Protein AF-A0A814L8K3-F1 (afdb_monomer_lite)

Sequence (231 aa):
MSIIDRFIDADKEPTRPRMPIEGYEKKPLVSLEEAVQKVKDLVHDFDRILWLTKRDLTTPVDGLNIDESAAIRLYTLQWSQPYESLYAQLNRTLRAELPKHIPKIAAFSWGFVFIIYYGVLLCSAGLFNFASTISMLLLVKNVPPIITYIMYGLFGLQMLTFLVAFIIDAIIVRLINVHEFIFILRNIFHFISTPFVLVAYSLVELYALHEVVIFGKKVCKHGASAKNVLN

Secondary structure (DSSP, 8-state):
--HHHHHSGGGGS-SSPPPP-TTSTTSPP--HHHHHTTTGGGSTTHHHHHHHHHHT-SS-STT--HHHHHHHHHHHPPPPTTSPPHHHHHHHHHHHTS-----HHHHHHHHHHHIIIIIIIIHHHHHHHHHHHHHHHHH--S--HHHHHHHHHHHHHHHHHHHHHHHHHHHHHHHTT------HHHHHHHHHHHHHHHHHHHHHHHHHHHHHHHHGGGT-----TTGGG--

pLDDT: mean 79.69, std 12.87, range [36.59, 93.81]

Foldseek 3Di:
DDPVVVVVCPVLDDPDDDDPPPPVVPDDDDALCVVCVVVCVVFPPVVVLLCVLQVPQPDDPPPDDSRRSSVVCQLVDDDDPPGGGPVVVVVVVVSVPDPPDDDPVNVVVVVVCCCCVVLPVLLVVLVVVVVVVVCCVPPDDPDDVVVVVVVVVVVVVVLVVLVVVVVVVVVVCVVVVPDDDDDPVVVVVCSVCVSVVSNVVSVVSVVVVVCCVVVNCVPVPPPDPPPVVVD

Radius of gyration: 27.46 Å; chains: 1; bounding box: 61×46×75 Å

Structure (mmCIF, N/CA/C/O backbone):
data_AF-A0A814L8K3-F1
#
_entry.id   AF-A0A814L8K3-F1
#
loop_
_atom_site.group_PDB
_atom_site.id
_atom_site.type_symbol
_atom_site.label_atom_id
_atom_site.label_alt_id
_atom_site.label_comp_id
_atom_site.label_asym_id
_atom_site.label_entity_id
_atom_site.label_seq_id
_atom_site.pdbx_PDB_ins_code
_atom_site.Cartn_x
_atom_site.Cartn_y
_atom_site.Cartn_z
_atom_site.occupancy
_atom_site.B_iso_or_equiv
_atom_site.auth_seq_id
_atom_site.auth_comp_id
_atom_site.auth_asym_id
_atom_site.auth_atom_id
_atom_site.pdbx_PDB_model_num
ATOM 1 N N . MET A 1 1 ? -26.301 4.874 16.120 1.00 48.69 1 MET A N 1
ATOM 2 C CA . MET A 1 1 ? -25.002 4.554 15.486 1.00 48.69 1 MET A CA 1
ATOM 3 C C . MET A 1 1 ? -25.050 3.099 15.054 1.00 48.69 1 MET A C 1
ATOM 5 O O . MET A 1 1 ? -25.401 2.272 15.889 1.00 48.69 1 MET A O 1
ATOM 9 N N . SER A 1 2 ? -24.841 2.794 13.770 1.00 50.03 2 SER A N 1
ATOM 10 C CA . SER A 1 2 ? -24.915 1.410 13.273 1.00 50.03 2 SER A CA 1
ATOM 11 C C . SER A 1 2 ? -23.653 0.621 13.655 1.00 50.03 2 SER A C 1
ATOM 13 O O . SER A 1 2 ? -22.621 1.218 13.958 1.00 50.03 2 SER A O 1
ATOM 15 N N . ILE A 1 3 ? -23.706 -0.720 13.632 1.00 50.56 3 ILE A N 1
ATOM 16 C CA . ILE A 1 3 ? -22.519 -1.584 13.835 1.00 50.56 3 ILE A CA 1
ATOM 17 C C . ILE A 1 3 ? -21.398 -1.206 12.852 1.00 50.56 3 ILE A C 1
ATOM 19 O O . ILE A 1 3 ? -20.225 -1.215 13.211 1.00 50.56 3 ILE A O 1
ATOM 23 N N . ILE A 1 4 ? -21.773 -0.817 11.634 1.00 47.69 4 ILE A N 1
ATOM 24 C CA . ILE A 1 4 ? -20.860 -0.475 10.543 1.00 47.69 4 ILE A CA 1
ATOM 25 C C . ILE A 1 4 ? -20.092 0.823 10.846 1.00 47.69 4 ILE A C 1
ATOM 27 O O . ILE A 1 4 ? -18.888 0.890 10.607 1.00 47.69 4 ILE A O 1
ATOM 31 N N . ASP A 1 5 ? -20.735 1.816 11.466 1.00 52.84 5 ASP A N 1
ATOM 32 C CA . ASP A 1 5 ? -20.084 3.090 11.818 1.00 52.84 5 ASP A CA 1
ATOM 33 C C . ASP A 1 5 ? -19.007 2.929 12.906 1.00 52.84 5 ASP A C 1
ATOM 35 O O . ASP A 1 5 ? -18.133 3.780 13.043 1.00 52.84 5 ASP A O 1
ATOM 39 N N . ARG A 1 6 ? -19.049 1.838 13.687 1.00 54.25 6 ARG A N 1
ATOM 40 C CA . ARG A 1 6 ? -18.087 1.556 14.767 1.00 54.25 6 ARG A CA 1
ATOM 41 C C . ARG A 1 6 ? -16.722 1.105 14.245 1.00 54.25 6 ARG A C 1
ATOM 43 O O . ARG A 1 6 ? -15.713 1.437 14.855 1.00 54.25 6 ARG A O 1
ATOM 50 N N . PHE A 1 7 ? -16.695 0.343 13.151 1.00 50.25 7 PHE A N 1
ATOM 51 C CA . PHE A 1 7 ? -15.465 -0.253 12.611 1.00 50.25 7 PHE A CA 1
ATOM 52 C C . PHE A 1 7 ? -14.803 0.594 11.516 1.00 50.25 7 PHE A C 1
ATOM 54 O O . PHE A 1 7 ? -13.629 0.398 11.226 1.00 50.25 7 PHE A O 1
ATOM 61 N N . ILE A 1 8 ? -15.532 1.541 10.917 1.00 48.97 8 ILE A N 1
ATOM 62 C CA . ILE A 1 8 ? -15.032 2.384 9.814 1.00 48.97 8 ILE A CA 1
ATOM 63 C C . ILE A 1 8 ? -14.318 3.655 10.317 1.00 48.97 8 ILE A C 1
ATOM 65 O O . ILE A 1 8 ? -13.602 4.293 9.556 1.00 48.97 8 ILE A O 1
ATOM 69 N N . ASP A 1 9 ? -14.430 3.983 11.606 1.00 52.44 9 ASP A N 1
ATOM 70 C CA . ASP A 1 9 ? -13.931 5.226 12.227 1.00 52.44 9 ASP A CA 1
ATOM 71 C C . ASP A 1 9 ? -12.389 5.276 12.424 1.00 52.44 9 ASP A C 1
ATOM 73 O O . ASP A 1 9 ? -11.884 6.073 13.222 1.00 52.44 9 ASP A O 1
ATOM 77 N N . ALA A 1 10 ? -11.642 4.409 11.725 1.00 52.00 10 ALA A N 1
ATOM 78 C CA . ALA A 1 10 ? -10.177 4.317 11.757 1.00 52.00 10 ALA A CA 1
ATOM 79 C C . ALA A 1 10 ? -9.497 5.583 11.199 1.00 52.00 10 ALA A C 1
ATOM 81 O O . ALA A 1 10 ? -8.413 5.971 11.626 1.00 52.00 10 ALA A O 1
ATOM 82 N N . ASP A 1 11 ? -10.173 6.287 10.292 1.00 51.84 11 ASP A N 1
ATOM 83 C CA . ASP A 1 11 ? -9.767 7.583 9.740 1.00 51.84 11 ASP A CA 1
ATOM 84 C C . ASP A 1 11 ? -9.726 8.713 10.789 1.00 51.84 11 ASP A C 1
ATOM 86 O O . ASP A 1 11 ? -9.120 9.762 10.557 1.00 51.84 11 ASP A O 1
ATOM 90 N N . LYS A 1 12 ? -10.346 8.504 11.959 1.00 55.84 12 LYS A N 1
ATOM 91 C CA . LYS A 1 12 ? -10.379 9.452 13.086 1.00 55.84 12 LYS A CA 1
ATOM 92 C C . LYS A 1 12 ? -9.493 9.034 14.256 1.00 55.84 12 LYS A C 1
ATOM 94 O O . LYS A 1 12 ? -9.591 9.638 15.333 1.00 55.84 12 LYS A O 1
ATOM 99 N N . GLU A 1 13 ? -8.665 8.007 14.093 1.00 55.91 13 GLU A N 1
ATOM 100 C CA . GLU A 1 13 ? -7.731 7.607 15.138 1.00 55.91 13 GLU A CA 1
ATOM 101 C C . GLU A 1 13 ? -6.633 8.664 15.360 1.00 55.91 13 GLU A C 1
ATOM 103 O O . GLU A 1 13 ? -6.200 9.340 14.421 1.00 55.91 13 GLU A O 1
ATOM 108 N N . PRO A 1 14 ? -6.191 8.865 16.617 1.00 54.94 14 PRO A N 1
ATOM 109 C CA . PRO A 1 14 ? -5.059 9.730 16.916 1.00 54.94 14 PRO A CA 1
ATOM 110 C C . PRO A 1 14 ? -3.836 9.343 16.081 1.00 54.94 14 PRO A C 1
ATOM 112 O O . PRO A 1 14 ? -3.313 8.243 16.203 1.00 54.94 14 PRO A O 1
ATOM 115 N N . THR A 1 15 ? -3.289 10.295 15.328 1.00 53.81 15 THR A N 1
ATOM 116 C CA . THR A 1 15 ? -2.030 10.129 14.579 1.00 53.81 15 THR A CA 1
ATOM 117 C C . THR A 1 15 ? -0.788 10.038 15.468 1.00 53.81 15 THR A C 1
ATOM 119 O O . THR A 1 15 ? 0.309 9.804 14.967 1.00 53.81 15 THR A O 1
ATOM 122 N N . ARG A 1 16 ? -0.927 10.235 16.785 1.00 56.00 16 ARG A N 1
ATOM 123 C CA . ARG A 1 16 ? 0.159 10.056 17.753 1.00 56.00 16 ARG A CA 1
ATOM 124 C C . ARG A 1 16 ? -0.093 8.794 18.577 1.00 56.00 16 ARG A C 1
ATOM 126 O O . ARG A 1 16 ? -1.103 8.767 19.286 1.00 56.00 16 ARG A O 1
ATOM 133 N N . PRO A 1 17 ? 0.814 7.798 18.548 1.00 56.56 17 PRO A N 1
ATOM 134 C CA . PRO A 1 17 ? 0.730 6.671 19.462 1.00 56.56 17 PRO A CA 1
ATOM 135 C C . PRO A 1 17 ? 0.853 7.208 20.890 1.00 56.56 17 PRO A C 1
ATOM 137 O O . PRO A 1 17 ? 1.806 7.921 21.217 1.00 56.56 17 PRO A O 1
ATOM 140 N N . ARG A 1 18 ? -0.143 6.929 21.735 1.00 58.78 18 ARG A N 1
ATOM 141 C CA . ARG A 1 18 ? 0.002 7.179 23.170 1.00 58.78 18 ARG A CA 1
ATOM 142 C C . ARG A 1 18 ? 0.893 6.087 23.741 1.00 58.78 18 ARG A C 1
ATOM 144 O O . ARG A 1 18 ? 0.798 4.933 23.325 1.00 58.78 18 ARG A O 1
ATOM 151 N N . MET A 1 19 ? 1.755 6.464 24.681 1.00 64.19 19 MET A N 1
ATOM 152 C CA . MET A 1 19 ? 2.483 5.466 25.455 1.00 64.19 19 MET A CA 1
ATOM 153 C C . MET A 1 19 ? 1.462 4.578 26.180 1.00 64.19 19 MET A C 1
ATOM 155 O O . MET A 1 19 ? 0.379 5.076 26.525 1.00 64.19 19 MET A O 1
ATOM 159 N N . PRO A 1 20 ? 1.767 3.285 26.378 1.00 65.81 20 PRO A N 1
ATOM 160 C CA . PRO A 1 20 ? 0.955 2.411 27.212 1.00 65.81 20 PRO A CA 1
ATOM 161 C C . PRO A 1 20 ? 0.602 3.099 28.534 1.00 65.81 20 PRO A C 1
ATOM 163 O O . PRO A 1 20 ? 1.369 3.920 29.039 1.00 65.81 20 PRO A O 1
ATOM 166 N N . ILE A 1 21 ? -0.574 2.804 29.087 1.00 70.94 21 ILE A N 1
ATOM 167 C CA . ILE A 1 21 ? -0.960 3.373 30.380 1.00 70.94 21 ILE A CA 1
ATOM 168 C C . ILE A 1 21 ? -0.085 2.720 31.459 1.00 70.94 21 ILE A C 1
ATOM 170 O O . ILE A 1 21 ? -0.396 1.646 31.972 1.00 70.94 21 ILE A O 1
ATOM 174 N N . GLU A 1 22 ? 1.026 3.374 31.786 1.00 77.00 22 GLU A N 1
ATOM 175 C CA . GLU A 1 22 ? 2.010 2.859 32.731 1.00 77.00 22 GLU A CA 1
ATOM 176 C C . GLU A 1 22 ? 1.448 2.779 34.158 1.00 77.00 22 GLU A C 1
ATOM 178 O O . GLU A 1 22 ? 0.607 3.573 34.591 1.00 77.00 22 GLU A O 1
ATOM 183 N N . GLY A 1 23 ? 1.922 1.787 34.914 1.00 79.50 23 GLY A N 1
ATOM 184 C CA . GLY A 1 23 ? 1.591 1.617 36.330 1.00 79.50 23 GLY A CA 1
ATOM 185 C C . GLY A 1 23 ? 0.282 0.876 36.620 1.00 79.50 23 GLY A C 1
ATOM 186 O O . GLY A 1 23 ? 0.082 0.477 37.766 1.00 79.50 23 GLY A O 1
ATOM 187 N N . TYR A 1 24 ? -0.577 0.626 35.624 1.00 77.12 24 TYR A N 1
ATOM 188 C CA . TYR A 1 24 ? -1.750 -0.248 35.792 1.00 77.12 24 TYR A CA 1
ATOM 189 C C . TYR A 1 24 ? -1.411 -1.736 35.662 1.00 77.12 24 TYR A C 1
ATOM 191 O O . TYR A 1 24 ? -2.086 -2.554 36.271 1.00 77.12 24 TYR A O 1
ATOM 199 N N . GLU A 1 25 ? -0.316 -2.079 34.980 1.00 80.81 25 GLU A N 1
ATOM 200 C CA . GLU A 1 25 ? 0.185 -3.457 34.826 1.00 80.81 25 GLU A CA 1
ATOM 201 C C . GLU A 1 25 ? 0.489 -4.150 36.162 1.00 80.81 25 GLU A C 1
ATOM 203 O O . GLU A 1 25 ? 0.407 -5.367 36.278 1.00 80.81 25 GLU A O 1
ATOM 208 N N . LYS A 1 26 ? 0.869 -3.364 37.177 1.00 86.19 26 LYS A N 1
ATOM 209 C CA . LYS A 1 26 ? 1.254 -3.857 38.509 1.00 86.19 26 LYS A CA 1
ATOM 210 C C . LYS A 1 26 ? 0.125 -3.751 39.531 1.00 86.19 26 LYS A C 1
ATOM 212 O O . LYS A 1 26 ? 0.330 -4.102 40.692 1.00 86.19 26 LYS A O 1
ATOM 217 N N . LYS A 1 27 ? -1.033 -3.206 39.146 1.00 85.50 27 LYS A N 1
ATOM 218 C CA . LYS A 1 27 ? -2.169 -3.076 40.058 1.00 85.50 27 LYS A CA 1
ATOM 219 C C . LYS A 1 27 ? -2.944 -4.390 40.106 1.00 85.50 27 LYS A C 1
ATOM 221 O O . LYS A 1 27 ? -3.100 -5.031 39.069 1.00 85.50 27 LYS A O 1
ATOM 226 N N . PRO A 1 28 ? -3.440 -4.789 41.288 1.00 85.94 28 PRO A N 1
ATOM 227 C CA . PRO A 1 28 ? -4.326 -5.935 41.376 1.00 85.94 28 PRO A CA 1
ATOM 228 C C . PRO A 1 28 ? -5.595 -5.665 40.564 1.00 85.94 28 PRO A C 1
ATOM 230 O O . PRO A 1 28 ? -6.088 -4.533 40.522 1.00 85.94 28 PRO A O 1
ATOM 233 N N . LEU A 1 29 ? -6.113 -6.712 39.926 1.00 84.50 29 LEU A N 1
ATOM 234 C CA . LEU A 1 29 ? -7.419 -6.660 39.285 1.00 84.50 29 LEU A CA 1
ATOM 235 C C . LEU A 1 29 ? -8.482 -6.428 40.360 1.00 84.50 29 LEU A C 1
ATOM 237 O O . LEU A 1 29 ? -8.458 -7.055 41.420 1.00 84.50 29 LEU A O 1
ATOM 241 N N . VAL A 1 30 ? -9.393 -5.508 40.074 1.00 88.38 30 VAL A N 1
ATOM 242 C CA . VAL A 1 30 ? -10.518 -5.160 40.943 1.00 88.38 30 VAL A CA 1
ATOM 243 C C . VAL A 1 30 ? -11.822 -5.631 40.311 1.00 88.38 30 VAL A C 1
ATOM 245 O O . VAL A 1 30 ? -11.869 -5.940 39.119 1.00 88.38 30 VAL A O 1
ATOM 248 N N . SER A 1 31 ? -12.888 -5.660 41.109 1.00 89.38 31 SER A N 1
ATOM 249 C CA . SER A 1 31 ? -14.233 -5.928 40.593 1.00 89.38 31 SER A CA 1
ATOM 250 C C . SER A 1 31 ? -14.647 -4.887 39.550 1.00 89.38 31 SER A C 1
ATOM 252 O O . SER A 1 31 ? -14.193 -3.736 39.573 1.00 89.38 31 SER A O 1
ATOM 254 N N . LEU A 1 32 ? -15.546 -5.273 38.641 1.00 88.00 32 LEU A N 1
ATOM 255 C CA . LEU A 1 32 ? -16.054 -4.347 37.629 1.00 88.00 32 LEU A CA 1
ATOM 256 C C . LEU A 1 32 ? -16.729 -3.122 38.271 1.00 88.00 32 LEU A C 1
ATOM 258 O O . LEU A 1 32 ? -16.536 -2.010 37.794 1.00 88.00 32 LEU A O 1
ATOM 262 N N . GLU A 1 33 ? -17.469 -3.316 39.363 1.00 89.25 33 GLU A N 1
ATOM 263 C CA . GLU A 1 33 ? -18.137 -2.280 40.158 1.00 89.25 33 GLU A CA 1
ATOM 264 C C . GLU A 1 33 ? -17.143 -1.235 40.675 1.00 89.25 33 GLU A C 1
ATOM 266 O O . GLU A 1 33 ? -17.380 -0.031 40.578 1.00 89.25 33 GLU A O 1
ATOM 271 N N . GLU A 1 34 ? -16.004 -1.690 41.194 1.00 89.75 34 GLU A N 1
ATOM 272 C CA . GLU A 1 34 ? -14.956 -0.805 41.695 1.00 89.75 34 GLU A CA 1
ATOM 273 C C . GLU A 1 34 ? -14.265 -0.054 40.548 1.00 89.75 34 GLU A C 1
ATOM 275 O O . GLU A 1 34 ? -14.034 1.155 40.641 1.00 89.75 34 GLU A O 1
ATOM 280 N N . ALA A 1 35 ? -13.993 -0.741 39.432 1.00 87.06 35 ALA A N 1
ATOM 281 C CA . ALA A 1 35 ? -13.339 -0.152 38.265 1.00 87.06 35 ALA A CA 1
ATOM 282 C C . ALA A 1 35 ? -14.153 1.001 37.654 1.00 87.06 35 ALA A C 1
ATOM 284 O O . ALA A 1 35 ? -13.597 2.014 37.219 1.00 87.06 35 ALA A O 1
ATOM 285 N N . VAL A 1 36 ? -15.478 0.859 37.627 1.00 87.62 36 VAL A N 1
ATOM 286 C CA . VAL A 1 36 ? -16.391 1.799 36.962 1.00 87.62 36 VAL A CA 1
ATOM 287 C C . VAL A 1 36 ? -16.888 2.913 37.877 1.00 87.62 36 VAL A C 1
ATOM 289 O O . VAL A 1 36 ? -17.526 3.845 37.393 1.00 87.62 36 VAL A O 1
ATOM 292 N N . GLN A 1 37 ? -16.544 2.885 39.167 1.00 88.69 37 GLN A N 1
ATOM 293 C CA . GLN A 1 37 ? -17.022 3.851 40.158 1.00 88.69 37 GLN A CA 1
ATOM 294 C C . GLN A 1 37 ? -16.762 5.308 39.748 1.00 88.69 37 GLN A C 1
ATOM 296 O O . GLN A 1 37 ? -17.603 6.174 39.957 1.00 88.69 37 GLN A O 1
ATOM 301 N N . LYS A 1 38 ? -15.618 5.582 39.108 1.00 85.12 38 LYS A N 1
ATOM 302 C CA . LYS A 1 38 ? -15.257 6.931 38.630 1.00 85.12 38 LYS A CA 1
ATOM 303 C C . LYS A 1 38 ? -16.009 7.373 37.373 1.00 85.12 38 LYS A C 1
ATOM 305 O O . LYS A 1 38 ? -16.013 8.556 37.056 1.00 85.12 38 LYS A O 1
ATOM 310 N N . VAL A 1 39 ? -16.577 6.426 36.630 1.00 83.75 39 VAL A N 1
ATOM 311 C CA . VAL A 1 39 ? -17.269 6.664 35.352 1.00 83.75 39 VAL A CA 1
ATOM 312 C C . VAL A 1 39 ? -18.788 6.574 35.517 1.00 83.75 39 VAL A C 1
ATOM 314 O O . VAL A 1 39 ? -19.523 7.063 34.665 1.00 83.75 39 VAL A O 1
ATOM 317 N N . LYS A 1 40 ? -19.260 6.007 36.633 1.00 85.62 40 LYS A N 1
ATOM 318 C CA . LYS A 1 40 ? -20.674 5.794 36.952 1.00 85.62 40 LYS A CA 1
ATOM 319 C C . LYS A 1 40 ? -21.525 7.055 36.773 1.00 85.62 40 LYS A C 1
ATOM 321 O O . LYS A 1 40 ? -22.581 6.978 36.158 1.00 85.62 40 LYS A O 1
ATOM 326 N N . ASP A 1 41 ? -21.031 8.207 37.220 1.00 84.19 41 ASP A N 1
ATOM 327 C CA . ASP A 1 41 ? -21.773 9.475 37.156 1.00 84.19 41 ASP A CA 1
ATOM 328 C C . ASP A 1 41 ? -21.758 10.133 35.765 1.00 84.19 41 ASP A C 1
ATOM 330 O O . ASP A 1 41 ? -22.549 11.033 35.487 1.00 84.19 41 ASP A O 1
ATOM 334 N N . LEU A 1 42 ? -20.865 9.696 34.872 1.00 78.88 42 LEU A N 1
ATOM 335 C CA . LEU A 1 42 ? -20.762 10.221 33.506 1.00 78.88 42 LEU A CA 1
ATOM 336 C C . LEU A 1 42 ? -21.775 9.568 32.561 1.00 78.88 42 LEU A C 1
ATOM 338 O O . LEU A 1 42 ? -22.035 10.088 31.476 1.00 78.88 42 LEU A O 1
ATOM 342 N N . VAL A 1 43 ? -22.343 8.430 32.961 1.00 79.94 43 VAL A N 1
ATOM 343 C CA . VAL A 1 43 ? -23.169 7.582 32.112 1.00 79.94 43 VAL A CA 1
ATOM 344 C C . VAL A 1 43 ? -24.594 7.481 32.645 1.00 79.94 43 VAL A C 1
ATOM 346 O O . VAL A 1 43 ? -24.833 7.167 33.807 1.00 79.94 43 VAL A O 1
ATOM 349 N N . HIS A 1 44 ? -25.564 7.659 31.750 1.00 81.94 44 HIS A N 1
ATOM 350 C CA . HIS A 1 44 ? -26.972 7.468 32.071 1.00 81.94 44 HIS A CA 1
ATOM 351 C C . HIS A 1 44 ? -27.315 5.998 32.373 1.00 81.94 44 HIS A C 1
ATOM 353 O O . HIS A 1 44 ? -26.945 5.108 31.610 1.00 81.94 44 HIS A O 1
ATOM 359 N N . ASP A 1 45 ? -28.077 5.772 33.449 1.00 82.81 45 ASP A N 1
ATOM 360 C CA . ASP A 1 45 ? -28.621 4.462 33.853 1.00 82.81 45 ASP A CA 1
ATOM 361 C C . ASP A 1 45 ? -27.544 3.361 33.977 1.00 82.81 45 ASP A C 1
ATOM 363 O O . ASP A 1 45 ? -27.749 2.192 33.635 1.00 82.81 45 ASP A O 1
ATOM 367 N N . PHE A 1 46 ? -26.355 3.750 34.458 1.00 86.19 46 PHE A N 1
ATOM 368 C CA . PHE A 1 46 ? -25.184 2.877 34.503 1.00 86.19 46 PHE A CA 1
ATOM 369 C C . PHE A 1 46 ? -25.418 1.607 35.336 1.00 86.19 46 PHE A C 1
ATOM 371 O O . PHE A 1 46 ? -25.008 0.526 34.923 1.00 86.19 46 PHE A O 1
ATOM 378 N N . ASP A 1 47 ? -26.119 1.707 36.469 1.00 87.88 47 ASP A N 1
ATOM 379 C CA . ASP A 1 47 ? -26.377 0.565 37.359 1.00 87.88 47 ASP A CA 1
ATOM 380 C C . ASP A 1 47 ? -27.212 -0.529 36.684 1.00 87.88 47 ASP A C 1
ATOM 382 O O . ASP A 1 47 ? -26.905 -1.720 36.786 1.00 87.88 47 ASP A O 1
ATOM 386 N N . ARG A 1 48 ? -28.243 -0.138 35.928 1.00 87.06 48 ARG A N 1
ATOM 387 C CA . ARG A 1 48 ? -29.053 -1.083 35.158 1.00 87.06 48 ARG A CA 1
ATOM 388 C C . ARG A 1 48 ? -28.231 -1.742 34.060 1.00 87.06 48 ARG A C 1
ATOM 390 O O . ARG A 1 48 ? -28.369 -2.941 33.822 1.00 87.06 48 ARG A O 1
ATOM 397 N N . ILE A 1 49 ? -27.388 -0.971 33.380 1.00 86.19 49 ILE A N 1
ATOM 398 C CA . ILE A 1 49 ? -26.521 -1.483 32.316 1.00 86.19 49 ILE A CA 1
ATOM 399 C C . ILE A 1 49 ? -25.506 -2.469 32.896 1.00 86.19 49 ILE A C 1
ATOM 401 O O . ILE A 1 49 ? -25.336 -3.557 32.350 1.00 86.19 49 ILE A O 1
ATOM 405 N N . LEU A 1 50 ? -24.897 -2.140 34.034 1.00 88.69 50 LEU A N 1
ATOM 406 C CA . LEU A 1 50 ? -23.972 -3.014 34.744 1.00 88.69 50 LEU A CA 1
ATOM 407 C C . LEU A 1 50 ? -24.649 -4.338 35.121 1.00 88.69 50 LEU A C 1
ATOM 409 O O . LEU A 1 50 ? -24.131 -5.416 34.820 1.00 88.69 50 LEU A O 1
ATOM 413 N N . TRP A 1 51 ? -25.863 -4.272 35.667 1.00 87.31 51 TRP A N 1
ATOM 414 C CA . TRP A 1 51 ? -26.661 -5.462 35.949 1.00 87.31 51 TRP A CA 1
ATOM 415 C C . TRP A 1 51 ? -26.939 -6.294 34.686 1.00 87.31 51 TRP A C 1
ATOM 417 O O . TRP A 1 51 ? -26.707 -7.503 34.680 1.00 87.31 51 TRP A O 1
ATOM 427 N N . LEU A 1 52 ? -27.356 -5.657 33.583 1.00 86.69 52 LEU A N 1
ATOM 428 C CA . LEU A 1 52 ? -27.598 -6.332 32.299 1.00 86.69 52 LEU A CA 1
ATOM 429 C C . LEU A 1 52 ? -26.341 -7.016 31.751 1.00 86.69 52 LEU A C 1
ATOM 431 O O . LEU A 1 52 ? -26.438 -8.089 31.156 1.00 86.69 52 LEU A O 1
ATOM 435 N N . THR A 1 53 ? -25.164 -6.418 31.949 1.00 87.06 53 THR A N 1
ATOM 436 C CA . THR A 1 53 ? -23.905 -7.005 31.475 1.00 87.06 53 THR A CA 1
ATOM 437 C C . THR A 1 53 ? -23.551 -8.285 32.224 1.00 87.06 53 THR A C 1
ATOM 439 O O . THR A 1 53 ? -23.103 -9.238 31.587 1.00 87.06 53 THR A O 1
ATOM 442 N N . LYS A 1 54 ? -23.830 -8.357 33.531 1.00 86.44 54 LYS A N 1
ATOM 443 C CA . LYS A 1 54 ? -23.528 -9.533 34.362 1.00 86.44 54 LYS A CA 1
ATOM 444 C C . LYS A 1 54 ? -24.595 -10.625 34.319 1.00 86.44 54 LYS A C 1
ATOM 446 O O . LYS A 1 54 ? -24.256 -11.793 34.465 1.00 86.44 54 LYS A O 1
ATOM 451 N N . ARG A 1 55 ? -25.862 -10.272 34.079 1.00 83.62 55 ARG A N 1
ATOM 452 C CA . ARG A 1 55 ? -27.017 -11.179 34.221 1.00 83.62 55 ARG A CA 1
ATOM 453 C C . ARG A 1 55 ? -26.868 -12.523 33.500 1.00 83.62 55 ARG A C 1
ATOM 455 O O . ARG A 1 55 ? -27.224 -13.550 34.064 1.00 83.62 55 ARG A O 1
ATOM 462 N N . ASP A 1 56 ? -26.365 -12.508 32.266 1.00 75.62 56 ASP A N 1
ATOM 463 C CA . ASP A 1 56 ? -26.307 -13.712 31.418 1.00 75.62 56 ASP A CA 1
ATOM 464 C C . ASP A 1 56 ? -24.909 -14.367 31.392 1.00 75.62 56 ASP A C 1
ATOM 466 O O . ASP A 1 56 ? -24.658 -15.244 30.570 1.00 75.62 56 ASP A O 1
ATOM 470 N N . LEU A 1 57 ? -23.975 -13.928 32.248 1.00 79.19 57 LEU A N 1
ATOM 471 C CA . LEU A 1 57 ? -22.606 -14.452 32.291 1.00 79.19 57 LEU A CA 1
ATOM 472 C C . LEU A 1 57 ? -22.495 -15.566 33.337 1.00 79.19 57 LEU A C 1
ATOM 474 O O . LEU A 1 57 ? -22.234 -15.311 34.508 1.00 79.19 57 LEU A O 1
ATOM 478 N N . THR A 1 58 ? -22.694 -16.811 32.909 1.00 68.19 58 THR A N 1
ATOM 479 C CA . THR A 1 58 ? -22.601 -18.000 33.778 1.00 68.19 58 THR A CA 1
ATOM 480 C C . THR A 1 58 ? -21.336 -18.823 33.545 1.00 68.19 58 THR A C 1
ATOM 482 O O . THR A 1 58 ? -20.904 -19.543 34.442 1.00 68.19 58 THR A O 1
ATOM 485 N N . THR A 1 59 ? -20.719 -18.739 32.361 1.00 70.31 59 THR A N 1
ATOM 486 C CA . THR A 1 59 ? -19.458 -19.434 32.062 1.00 70.31 59 THR A CA 1
ATOM 487 C C . THR A 1 59 ? -18.659 -18.647 31.018 1.00 70.31 59 THR A C 1
ATOM 489 O O . THR A 1 59 ? -19.012 -18.669 29.838 1.00 70.31 59 THR A O 1
ATOM 492 N N . PRO A 1 60 ? -17.631 -17.890 31.429 1.00 68.56 60 PRO A N 1
ATOM 493 C CA . PRO A 1 60 ? -16.776 -17.163 30.497 1.00 68.56 60 PRO A CA 1
ATOM 494 C C . PRO A 1 60 ? -15.959 -18.133 29.629 1.00 68.56 60 PRO A C 1
ATOM 496 O O . PRO A 1 60 ? -15.458 -19.153 30.104 1.00 68.56 60 PRO A O 1
ATOM 499 N N . VAL A 1 61 ? -15.857 -17.823 28.338 1.00 68.19 61 VAL A N 1
ATOM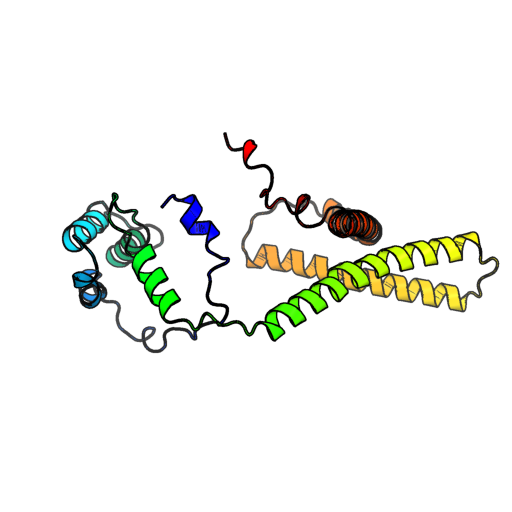 500 C CA . VAL A 1 61 ? -15.013 -18.549 27.376 1.00 68.19 61 VAL A CA 1
ATOM 501 C C . VAL A 1 61 ? -13.571 -18.025 27.517 1.00 68.19 61 VAL A C 1
ATOM 503 O O . VAL A 1 61 ? -13.358 -16.937 28.050 1.00 68.19 61 VAL A O 1
ATOM 506 N N . ASP A 1 62 ? -12.574 -18.800 27.088 1.00 71.75 62 ASP A N 1
ATOM 507 C CA . ASP A 1 62 ? -11.168 -18.362 26.983 1.00 71.75 62 ASP A CA 1
ATOM 508 C C . ASP A 1 62 ? -10.413 -18.116 28.308 1.00 71.75 62 ASP A C 1
ATOM 510 O O . ASP A 1 62 ? -9.381 -17.450 28.327 1.00 71.75 62 ASP A O 1
ATOM 514 N N . GLY A 1 63 ? -10.882 -18.687 29.425 1.00 77.44 63 GLY A N 1
ATOM 515 C CA . GLY A 1 63 ? -10.184 -18.607 30.719 1.00 77.44 63 GLY A CA 1
ATOM 516 C C . GLY A 1 63 ? -10.305 -17.256 31.434 1.00 77.44 63 GLY A C 1
ATOM 517 O O . GLY A 1 63 ? -9.597 -17.024 32.411 1.00 77.44 63 GLY A O 1
ATOM 518 N N . LEU A 1 64 ? -11.203 -16.385 30.967 1.00 82.69 64 LEU A N 1
ATOM 519 C CA . LEU A 1 64 ? -11.515 -15.099 31.590 1.00 82.69 64 LEU A CA 1
ATOM 520 C C . LEU A 1 64 ? -12.341 -15.279 32.868 1.00 82.69 64 LEU A C 1
ATOM 522 O O . LEU A 1 64 ? -13.123 -16.218 32.993 1.00 82.69 64 LEU A O 1
ATOM 526 N N . ASN A 1 65 ? -12.241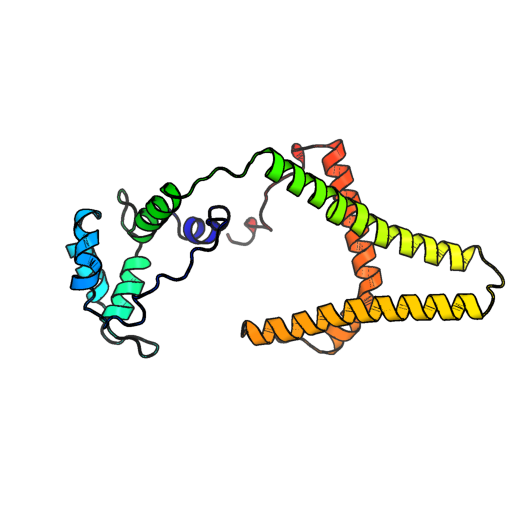 -14.334 33.798 1.00 86.25 65 ASN A N 1
ATOM 527 C CA . ASN A 1 65 ? -13.177 -14.218 34.913 1.00 86.25 65 ASN A CA 1
ATOM 528 C C . ASN A 1 65 ? -14.500 -13.558 34.455 1.00 86.25 65 ASN A C 1
ATOM 530 O O . ASN A 1 65 ? -14.570 -12.866 33.434 1.00 86.25 65 ASN A O 1
ATOM 534 N N . ILE A 1 66 ? -15.566 -13.740 35.239 1.00 86.50 66 ILE A N 1
ATOM 535 C CA . ILE A 1 66 ? -16.888 -13.134 35.031 1.00 86.50 66 ILE A CA 1
ATOM 536 C C . ILE A 1 66 ? -16.773 -11.612 34.916 1.00 86.50 66 ILE A C 1
ATOM 538 O O . ILE A 1 66 ? -17.366 -11.028 34.012 1.00 86.50 66 ILE A O 1
ATOM 542 N N . ASP A 1 67 ? -15.985 -10.974 35.784 1.00 87.38 67 ASP A N 1
ATOM 543 C CA . ASP A 1 67 ? -15.809 -9.518 35.770 1.00 87.38 67 ASP A CA 1
ATOM 544 C C . ASP A 1 67 ? -15.077 -9.021 34.518 1.00 87.38 67 ASP A C 1
ATOM 546 O O . ASP A 1 67 ? -15.445 -7.987 33.962 1.00 87.38 67 ASP A O 1
ATOM 550 N N . GLU A 1 68 ? -14.099 -9.776 34.015 1.00 85.88 68 GLU A N 1
ATOM 551 C CA . GLU A 1 68 ? -13.371 -9.439 32.785 1.00 85.88 68 GLU A CA 1
ATOM 552 C C . GLU A 1 68 ? -14.285 -9.562 31.560 1.00 85.88 68 GLU A C 1
ATOM 554 O O . GLU A 1 68 ? -14.356 -8.662 30.720 1.00 85.88 68 GLU A O 1
ATOM 559 N N . SER A 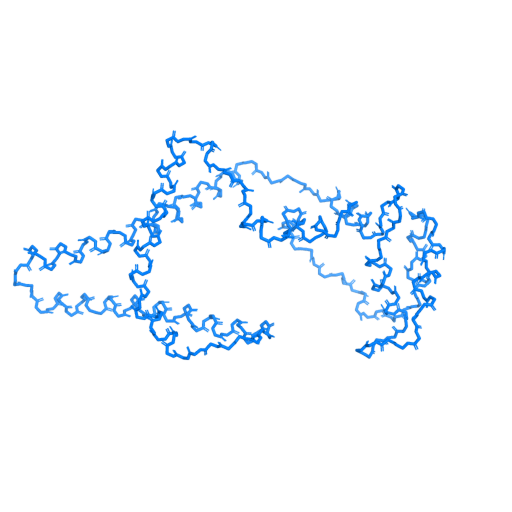1 69 ? -15.071 -10.639 31.504 1.00 87.81 69 SER A N 1
ATOM 560 C CA . SER A 1 69 ? -16.080 -10.835 30.458 1.00 87.81 69 SER A CA 1
ATOM 561 C C . SER A 1 69 ? -17.176 -9.768 30.518 1.00 87.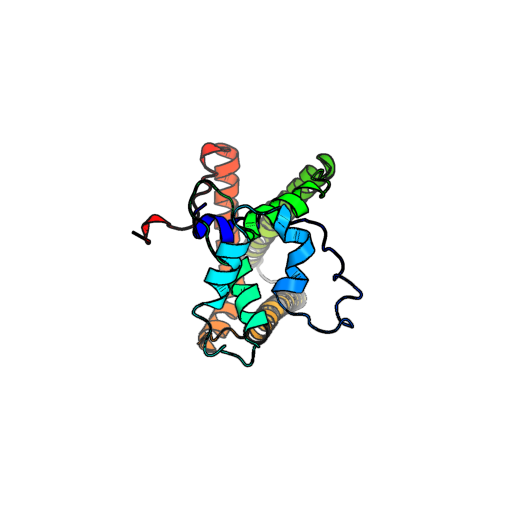81 69 SER A C 1
ATOM 563 O O . SER A 1 69 ? -17.604 -9.243 29.487 1.00 87.81 69 SER A O 1
ATOM 565 N N . ALA A 1 70 ? -17.603 -9.391 31.725 1.00 89.06 70 ALA A N 1
ATOM 566 C CA . ALA A 1 70 ? -18.565 -8.319 31.942 1.00 89.06 70 ALA A CA 1
ATOM 567 C C . ALA A 1 70 ? -18.007 -6.958 31.509 1.00 89.06 70 ALA A C 1
ATOM 569 O O . ALA A 1 70 ? -18.741 -6.181 30.902 1.00 89.06 70 ALA A O 1
ATOM 570 N N . ALA A 1 71 ? -16.718 -6.687 31.734 1.00 88.69 71 ALA A N 1
ATOM 571 C CA . ALA A 1 71 ? -16.059 -5.462 31.286 1.00 88.69 71 ALA A CA 1
ATOM 572 C C . ALA A 1 71 ? -16.047 -5.350 29.752 1.00 88.69 71 ALA A C 1
ATOM 574 O O . ALA A 1 71 ? -16.419 -4.311 29.197 1.00 88.69 71 ALA A O 1
ATOM 575 N N . ILE A 1 72 ? -15.695 -6.437 29.053 1.00 86.38 72 ILE A N 1
ATOM 576 C CA . ILE A 1 72 ? -15.734 -6.498 27.583 1.00 86.38 72 ILE A CA 1
ATOM 577 C C . ILE A 1 72 ? -17.167 -6.293 27.088 1.00 86.38 72 ILE A C 1
ATOM 579 O O . ILE A 1 72 ? -17.406 -5.490 26.180 1.00 86.38 72 ILE A O 1
ATOM 583 N N . ARG A 1 73 ? -18.145 -6.973 27.701 1.00 87.62 73 ARG A N 1
ATOM 584 C CA . ARG A 1 73 ? -19.559 -6.818 27.346 1.00 87.62 73 ARG A CA 1
ATOM 585 C C . ARG A 1 73 ? -20.033 -5.386 27.569 1.00 87.62 73 ARG A C 1
ATOM 587 O O . ARG A 1 73 ? -20.663 -4.831 26.681 1.00 87.62 73 ARG A O 1
ATOM 594 N N . LEU A 1 74 ? -19.690 -4.755 28.688 1.00 88.12 74 LEU A N 1
ATOM 595 C CA . LEU A 1 74 ? -20.026 -3.361 28.983 1.00 88.12 74 LEU A CA 1
ATOM 596 C C . LEU A 1 74 ? -19.460 -2.396 27.932 1.00 88.12 74 LEU A C 1
ATOM 598 O O . LEU A 1 74 ? -20.173 -1.512 27.457 1.00 88.12 74 LEU A O 1
ATOM 602 N N . TYR A 1 75 ? -18.201 -2.586 27.530 1.00 85.38 75 TYR A N 1
ATOM 603 C CA . TYR A 1 75 ? -17.559 -1.775 26.492 1.00 85.38 75 TYR A CA 1
ATOM 604 C C . TYR A 1 75 ? -18.128 -2.042 25.089 1.00 85.38 75 TYR A C 1
ATOM 606 O O . TYR A 1 75 ? -18.077 -1.190 24.200 1.00 85.38 75 TYR A O 1
ATOM 614 N N . THR A 1 76 ? -18.678 -3.229 24.842 1.00 83.06 76 THR A N 1
ATOM 615 C CA . THR A 1 76 ? -19.205 -3.606 23.523 1.00 83.06 76 THR A CA 1
ATOM 616 C C . THR A 1 76 ? -20.707 -3.406 23.368 1.00 83.06 76 THR A C 1
ATOM 618 O O . THR A 1 76 ? -21.157 -3.264 22.229 1.00 83.06 76 THR A O 1
ATOM 621 N N . LEU A 1 77 ? -21.452 -3.319 24.471 1.00 84.62 77 LEU A N 1
ATOM 622 C CA . LEU A 1 77 ? -22.906 -3.218 24.494 1.00 84.62 77 LEU A CA 1
ATOM 623 C C . LEU A 1 77 ? -23.402 -1.971 23.756 1.00 84.62 77 LEU A C 1
ATOM 625 O O . LEU A 1 77 ? -22.985 -0.844 24.029 1.00 84.62 77 LEU A O 1
ATOM 629 N N . GLN A 1 78 ? -24.356 -2.177 22.850 1.00 80.19 78 GLN A N 1
ATOM 630 C CA . GLN A 1 78 ? -25.109 -1.086 22.245 1.00 80.19 78 GLN A CA 1
ATOM 631 C C . GLN A 1 78 ? -26.238 -0.657 23.169 1.00 80.19 78 GLN A C 1
ATOM 633 O O . GLN A 1 78 ? -26.949 -1.494 23.724 1.00 80.19 78 GLN A O 1
ATOM 638 N N . TRP A 1 79 ? -26.408 0.650 23.329 1.00 82.38 79 TRP A N 1
ATOM 639 C CA . TRP A 1 79 ? -27.481 1.200 24.149 1.00 82.38 79 TRP A CA 1
ATOM 640 C C . TRP A 1 79 ? -28.638 1.653 23.269 1.00 82.38 79 TRP A C 1
ATOM 642 O O . TRP A 1 79 ? -28.450 2.060 22.118 1.00 82.38 79 TRP A O 1
ATOM 652 N N . SER A 1 80 ? -29.848 1.564 23.813 1.00 74.19 80 SER A N 1
ATOM 653 C CA . SER A 1 80 ? -31.042 2.071 23.150 1.00 74.19 80 SER A CA 1
ATOM 654 C C . SER A 1 80 ? -30.949 3.589 22.991 1.00 74.19 80 SER A C 1
ATOM 656 O O . SER A 1 80 ? -30.602 4.300 23.936 1.00 74.19 80 SER A O 1
ATOM 658 N N . GLN A 1 81 ? -31.297 4.085 21.801 1.00 73.31 81 GLN A N 1
ATOM 659 C CA . GLN A 1 81 ? -31.444 5.521 21.550 1.00 73.31 81 GLN A CA 1
ATOM 660 C C . GLN A 1 81 ? -32.404 6.132 22.593 1.00 73.31 81 GLN A C 1
ATOM 662 O O . GLN A 1 81 ? -33.386 5.473 22.944 1.00 73.31 81 GLN A O 1
ATOM 667 N N . PRO A 1 82 ? -32.144 7.349 23.108 1.00 74.31 82 PRO A N 1
ATOM 668 C CA . PRO A 1 82 ? -31.252 8.384 22.564 1.00 74.31 82 PRO A CA 1
ATOM 669 C C . PRO A 1 82 ? -29.816 8.407 23.128 1.00 74.31 82 PRO A C 1
ATOM 671 O O . PRO A 1 82 ? -29.044 9.288 22.759 1.00 74.31 82 PRO A O 1
ATOM 674 N N . TYR A 1 83 ? -29.444 7.493 24.028 1.00 76.62 83 TYR A N 1
ATOM 675 C CA . TYR A 1 83 ? -28.172 7.586 24.757 1.00 76.62 83 TYR A CA 1
ATOM 676 C C . TYR A 1 83 ? -26.996 6.949 23.994 1.00 76.62 83 TYR A C 1
ATOM 678 O O . TYR A 1 83 ? -27.119 5.875 23.403 1.00 76.62 83 TYR A O 1
ATOM 686 N N . GLU A 1 84 ? -25.833 7.608 24.012 1.00 78.38 84 GLU A N 1
ATOM 687 C CA . GLU A 1 84 ? -24.585 7.081 23.439 1.00 78.38 84 GLU A CA 1
ATOM 688 C C . GLU A 1 84 ? -24.005 5.972 24.329 1.00 78.38 84 GLU A C 1
ATOM 690 O O . GLU A 1 84 ? -23.919 6.160 25.535 1.00 78.38 84 GLU A O 1
ATOM 695 N N . SER A 1 85 ? -23.542 4.857 23.749 1.00 83.62 85 SER A N 1
ATOM 696 C CA . SER A 1 85 ? -22.853 3.781 24.491 1.00 83.62 85 SER A CA 1
ATOM 697 C C . SER A 1 85 ? -21.579 4.260 25.200 1.00 83.62 85 SER A C 1
ATOM 699 O O . SER A 1 85 ? -20.919 5.171 24.697 1.00 83.62 85 SER A O 1
ATOM 701 N N . LEU A 1 86 ? -21.156 3.574 26.271 1.00 84.12 86 LEU A N 1
ATOM 702 C CA . LEU A 1 86 ? -19.914 3.865 27.009 1.00 84.12 86 LEU A CA 1
ATOM 703 C C . LEU A 1 86 ? -18.695 3.986 26.082 1.00 84.12 86 LEU A C 1
ATOM 705 O O . LEU A 1 86 ? -17.923 4.934 26.197 1.00 84.12 86 LEU A O 1
ATOM 709 N N . TYR A 1 87 ? -18.562 3.065 25.124 1.00 82.25 87 TYR A N 1
ATOM 710 C CA . TYR A 1 87 ? -17.536 3.108 24.077 1.00 82.25 87 TYR A CA 1
ATOM 711 C C . TYR A 1 87 ? -17.502 4.449 23.338 1.00 82.25 87 TYR A C 1
ATOM 713 O O . TYR A 1 87 ? -16.447 5.065 23.190 1.00 82.25 87 TYR A O 1
ATOM 721 N N . ALA A 1 88 ? -18.667 4.895 22.868 1.00 80.06 88 ALA A N 1
ATOM 722 C CA . ALA A 1 88 ? -18.793 6.102 22.062 1.00 80.06 88 ALA A CA 1
ATOM 723 C C . ALA A 1 88 ? -18.439 7.345 22.883 1.00 80.06 88 ALA A C 1
ATOM 725 O O . ALA A 1 88 ? -17.655 8.175 22.423 1.00 80.06 88 ALA A O 1
ATOM 726 N N . GLN A 1 89 ? -18.939 7.423 24.118 1.00 82.88 89 GLN A N 1
ATOM 727 C CA . GLN A 1 89 ? -18.653 8.537 25.018 1.00 82.88 89 GLN A CA 1
ATOM 728 C C . GLN A 1 89 ? -17.163 8.610 25.372 1.00 82.88 89 GLN A C 1
ATOM 730 O O . GLN A 1 89 ? -16.550 9.669 25.237 1.00 82.88 89 GLN A O 1
ATOM 735 N N . LEU A 1 90 ? -16.551 7.484 25.756 1.00 80.75 90 LEU A N 1
ATOM 736 C CA . LEU A 1 90 ? -15.139 7.444 26.137 1.00 80.75 90 LEU A CA 1
ATOM 737 C C . LEU A 1 90 ? -14.233 7.823 24.959 1.00 80.75 90 LEU A C 1
ATOM 739 O O . LEU A 1 90 ? -13.368 8.689 25.093 1.00 80.75 90 LEU A O 1
ATOM 743 N N . ASN A 1 91 ? -14.465 7.236 23.782 1.00 77.81 91 ASN A N 1
ATOM 744 C CA . ASN A 1 91 ? -13.658 7.525 22.599 1.00 77.81 91 ASN A CA 1
ATOM 745 C C . ASN A 1 91 ? -13.839 8.962 22.114 1.00 77.81 91 ASN A C 1
ATOM 747 O O . ASN A 1 91 ? -12.872 9.588 21.684 1.00 77.81 91 ASN A O 1
ATOM 751 N N . ARG A 1 92 ? -15.049 9.521 22.203 1.00 78.12 92 ARG A N 1
ATOM 752 C CA . ARG A 1 92 ? -15.296 10.931 21.889 1.00 78.12 92 ARG A CA 1
ATOM 753 C C . ARG A 1 92 ? -14.510 11.853 22.819 1.00 78.12 92 ARG A C 1
ATOM 755 O O . ARG A 1 92 ? -13.865 12.776 22.324 1.00 78.12 92 ARG A O 1
ATOM 762 N N . THR A 1 93 ? -14.525 11.595 24.124 1.00 78.94 93 THR A N 1
ATOM 763 C CA . THR A 1 93 ? -13.791 12.396 25.117 1.00 78.94 93 THR A CA 1
ATOM 764 C C . THR A 1 93 ? -12.282 12.305 24.901 1.00 78.94 93 THR A C 1
ATOM 766 O O . THR A 1 93 ? -11.617 13.330 24.773 1.00 78.94 93 THR A O 1
ATOM 769 N N . LEU A 1 94 ? -11.746 11.092 24.730 1.00 73.19 94 LEU A N 1
ATOM 770 C CA . LEU A 1 94 ? -10.324 10.879 24.439 1.00 73.19 94 LEU A CA 1
ATOM 771 C C . LEU A 1 94 ? -9.882 11.562 23.139 1.00 73.19 94 LEU A C 1
ATOM 773 O O . LEU A 1 94 ? -8.755 12.051 23.047 1.00 73.19 94 LEU A O 1
ATOM 777 N N . ARG A 1 95 ? -10.767 11.616 22.135 1.00 69.75 95 ARG A N 1
ATOM 778 C CA . ARG A 1 95 ? -10.513 12.311 20.867 1.00 69.75 95 ARG A CA 1
ATOM 779 C C . ARG A 1 95 ? -10.605 13.832 20.983 1.00 69.75 95 ARG A C 1
ATOM 781 O O . ARG A 1 95 ? -9.938 14.522 20.217 1.00 69.75 95 ARG A O 1
ATOM 788 N N . ALA A 1 96 ? -11.424 14.356 21.893 1.00 69.75 96 ALA A N 1
ATOM 789 C CA . ALA A 1 96 ? -11.578 15.793 22.109 1.00 69.75 96 ALA A CA 1
ATOM 790 C C . ALA A 1 96 ? -10.338 16.421 22.765 1.00 69.75 96 ALA A C 1
ATOM 792 O O . ALA A 1 96 ? -9.984 17.548 22.434 1.00 69.75 96 ALA A O 1
ATOM 793 N N . GLU A 1 97 ? -9.642 15.679 23.630 1.00 66.88 97 GLU A N 1
ATOM 794 C CA . GLU A 1 97 ? -8.374 16.124 24.226 1.00 66.88 97 GLU A CA 1
ATOM 795 C C . GLU A 1 97 ? -7.188 16.120 23.247 1.00 66.88 97 GLU A C 1
ATOM 797 O O . GLU A 1 97 ? -6.112 16.628 23.567 1.00 66.88 97 GLU A O 1
ATOM 802 N N . LEU A 1 98 ? -7.336 15.544 22.051 1.00 59.78 98 LEU A N 1
ATOM 803 C CA . LEU A 1 98 ? -6.252 15.521 21.076 1.00 59.78 98 LEU A CA 1
ATOM 804 C C . LEU A 1 98 ? -6.160 16.861 20.337 1.00 59.78 98 LEU A C 1
ATOM 806 O O . LEU A 1 98 ? -7.153 17.315 19.757 1.00 59.78 98 LEU A O 1
ATOM 810 N N . PRO A 1 99 ? -4.962 17.462 20.227 1.00 55.62 99 PRO A N 1
ATOM 811 C CA . PRO A 1 99 ? -4.749 18.558 19.298 1.00 55.62 99 PRO A CA 1
ATOM 812 C C . PRO A 1 99 ? -4.943 18.040 17.865 1.00 55.62 99 PRO A C 1
ATOM 814 O O . PRO A 1 99 ? -4.064 17.420 17.274 1.00 55.62 99 PRO A O 1
ATOM 817 N N . LYS A 1 100 ? -6.115 18.326 17.290 1.00 58.38 100 LYS A N 1
ATOM 818 C CA . LYS A 1 100 ? -6.528 17.972 15.919 1.00 58.38 100 LYS A CA 1
ATOM 819 C C . LYS A 1 100 ? -5.781 18.730 14.812 1.00 58.38 100 LYS A C 1
ATOM 821 O O . LYS A 1 100 ? -6.201 18.706 13.656 1.00 58.38 100 LYS A O 1
ATOM 826 N N . HIS A 1 101 ? -4.711 19.452 15.139 1.00 62.31 101 HIS A N 1
ATOM 827 C CA . HIS A 1 101 ? -4.060 20.348 14.194 1.00 62.31 101 HIS A CA 1
ATOM 828 C C . HIS A 1 101 ? -2.864 19.674 13.528 1.00 62.31 101 HIS A C 1
ATOM 830 O O . HIS A 1 101 ? -1.727 19.787 13.981 1.00 62.31 101 HIS A O 1
ATOM 836 N N . ILE A 1 102 ? -3.127 18.977 12.423 1.00 64.62 102 ILE A N 1
ATOM 837 C CA . ILE A 1 102 ? -2.069 18.665 11.463 1.00 64.62 102 ILE A CA 1
ATOM 838 C C . ILE A 1 102 ? -1.725 19.988 10.762 1.00 64.62 102 ILE A C 1
ATOM 840 O O . ILE A 1 102 ? -2.622 20.613 10.185 1.00 64.62 102 ILE A O 1
ATOM 844 N N . PRO A 1 103 ? -0.467 20.461 10.819 1.00 80.56 103 PRO A N 1
ATOM 845 C CA . PRO A 1 103 ? -0.094 21.702 10.159 1.00 80.56 103 PRO A CA 1
ATOM 846 C C . PRO A 1 103 ? -0.382 21.588 8.660 1.00 80.56 103 PRO A C 1
ATOM 848 O O . PRO A 1 103 ? 0.093 20.667 7.997 1.00 80.56 103 PRO A O 1
ATOM 851 N N . LYS A 1 104 ? -1.165 22.532 8.118 1.00 83.06 104 LYS A N 1
ATOM 852 C CA . LYS A 1 104 ? -1.653 22.495 6.724 1.00 83.06 104 LYS A CA 1
ATOM 853 C C . LYS A 1 104 ? -0.519 22.334 5.705 1.00 83.06 104 LYS A C 1
ATOM 855 O O . LYS A 1 104 ? -0.674 21.618 4.723 1.00 83.06 104 LYS A O 1
ATOM 860 N N . ILE A 1 105 ? 0.627 22.960 5.975 1.00 86.81 105 ILE A N 1
ATOM 861 C CA . ILE A 1 105 ? 1.832 22.879 5.139 1.00 86.81 105 ILE A CA 1
ATOM 862 C C . ILE A 1 105 ? 2.403 21.459 5.135 1.00 86.81 105 ILE A C 1
ATOM 864 O O . ILE A 1 105 ? 2.761 20.955 4.076 1.00 86.81 105 ILE A O 1
ATOM 868 N N . ALA A 1 106 ? 2.453 20.794 6.292 1.00 80.44 106 ALA A N 1
ATOM 869 C CA . ALA A 1 106 ? 2.929 19.419 6.372 1.00 80.44 106 ALA A CA 1
ATOM 870 C C . ALA A 1 106 ? 1.978 18.466 5.642 1.00 80.44 106 ALA A C 1
ATOM 872 O O . ALA A 1 106 ? 2.442 17.640 4.869 1.00 80.44 106 ALA A O 1
ATOM 873 N N . ALA A 1 107 ? 0.662 18.626 5.819 1.00 78.44 107 ALA A N 1
ATOM 874 C CA . ALA A 1 107 ? -0.331 17.816 5.112 1.00 78.44 107 ALA A CA 1
ATOM 875 C C . ALA A 1 107 ? -0.226 17.978 3.586 1.00 78.44 107 ALA A C 1
ATOM 877 O O . ALA A 1 107 ? -0.218 16.990 2.856 1.00 78.44 107 ALA A O 1
ATOM 878 N N . PHE A 1 108 ? -0.093 19.219 3.106 1.00 88.44 108 PHE A N 1
ATOM 879 C CA . PHE A 1 108 ? 0.088 19.498 1.684 1.00 88.44 108 PHE A CA 1
ATOM 880 C C . PHE A 1 108 ? 1.411 18.936 1.151 1.00 88.44 108 PHE A C 1
ATOM 882 O O . PHE A 1 108 ? 1.409 18.257 0.131 1.00 88.44 108 PHE A O 1
ATOM 889 N N . SER A 1 109 ? 2.524 19.173 1.854 1.00 87.38 109 SER A N 1
ATOM 890 C CA . SER A 1 109 ? 3.849 18.664 1.478 1.00 87.38 109 SER A CA 1
ATOM 891 C C . SER A 1 109 ? 3.855 17.140 1.385 1.00 87.38 109 SER A C 1
ATOM 893 O O . SER A 1 109 ? 4.308 16.580 0.391 1.00 87.38 109 SER A O 1
ATOM 895 N N . TRP A 1 110 ? 3.266 16.464 2.373 1.00 86.25 110 TRP A N 1
ATOM 896 C CA . TRP A 1 110 ? 3.183 15.009 2.390 1.00 86.25 110 TRP A CA 1
ATOM 897 C C . TRP A 1 110 ? 2.328 14.480 1.238 1.00 86.25 110 TRP A C 1
ATOM 899 O O . TRP A 1 110 ? 2.761 13.584 0.522 1.00 86.25 110 TRP A O 1
ATOM 909 N N . GLY A 1 111 ? 1.156 15.079 0.996 1.00 84.69 111 GLY A N 1
ATOM 910 C CA . GLY A 1 111 ? 0.309 14.723 -0.144 1.00 84.69 111 GLY A CA 1
ATOM 911 C C . GLY A 1 111 ? 1.001 14.952 -1.491 1.00 84.69 111 GLY A C 1
ATOM 912 O O . GLY A 1 111 ? 0.912 14.115 -2.383 1.00 84.69 111 GLY A O 1
ATOM 913 N N . PHE A 1 112 ? 1.746 16.047 -1.629 1.00 87.44 112 PHE A N 1
ATOM 914 C CA . PHE A 1 112 ? 2.486 16.367 -2.846 1.00 87.44 112 PHE A CA 1
ATOM 915 C C . PHE A 1 112 ? 3.642 15.392 -3.101 1.00 87.44 112 PHE A C 1
ATOM 917 O O . PHE A 1 112 ? 3.750 14.843 -4.196 1.00 87.44 112 PHE A O 1
ATOM 924 N N . VAL A 1 113 ? 4.471 15.122 -2.087 1.00 86.25 113 VAL A N 1
ATOM 925 C CA . VAL A 1 113 ? 5.561 14.136 -2.173 1.00 86.25 113 VAL A CA 1
ATOM 926 C C . VAL A 1 113 ? 5.007 12.745 -2.463 1.00 86.25 113 VAL A C 1
ATOM 928 O O . VAL A 1 113 ? 5.564 12.035 -3.295 1.00 86.25 113 VAL A O 1
ATOM 931 N N . PHE A 1 114 ? 3.891 12.374 -1.833 1.00 84.69 114 PHE A N 1
ATOM 932 C CA . PHE A 1 114 ? 3.213 11.108 -2.085 1.00 84.69 114 PHE A CA 1
ATOM 933 C C . PHE A 1 114 ? 2.782 10.976 -3.552 1.00 84.69 114 PHE A C 1
ATOM 935 O O . PHE A 1 114 ? 3.112 9.978 -4.189 1.00 84.69 114 PHE A O 1
ATOM 942 N N . ILE A 1 115 ? 2.110 11.992 -4.110 1.00 84.25 115 ILE A N 1
ATOM 943 C CA . ILE A 1 115 ? 1.674 11.993 -5.517 1.00 84.25 115 ILE A CA 1
ATOM 944 C C . ILE A 1 115 ? 2.874 11.920 -6.466 1.00 84.25 115 ILE A C 1
ATOM 946 O O . ILE A 1 115 ? 2.844 11.158 -7.428 1.00 84.25 115 ILE A O 1
ATOM 950 N N . ILE A 1 116 ? 3.941 12.677 -6.205 1.00 86.94 116 ILE A N 1
ATOM 951 C CA . ILE A 1 116 ? 5.140 12.638 -7.051 1.00 86.94 116 ILE A CA 1
ATOM 952 C C . ILE A 1 116 ? 5.804 11.267 -6.992 1.00 86.94 116 ILE A C 1
ATOM 954 O O . ILE A 1 116 ? 6.137 10.703 -8.031 1.00 86.94 116 ILE A O 1
ATOM 958 N N . TYR A 1 117 ? 6.025 10.735 -5.794 1.00 84.19 117 TYR A N 1
ATOM 959 C CA . TYR A 1 117 ? 6.798 9.515 -5.635 1.00 84.19 117 TYR A CA 1
ATOM 960 C C . TYR A 1 117 ? 6.017 8.284 -6.097 1.00 84.19 117 TYR A C 1
ATOM 962 O O . TYR A 1 117 ? 6.475 7.572 -6.988 1.00 84.19 117 TYR A O 1
ATOM 970 N N . TYR A 1 118 ? 4.833 8.061 -5.526 1.00 78.56 118 TYR A N 1
ATOM 971 C CA . TYR A 1 118 ? 4.031 6.879 -5.830 1.00 78.56 118 TYR A CA 1
ATOM 972 C C . TYR A 1 118 ? 3.282 7.037 -7.153 1.00 78.56 118 TYR A C 1
ATOM 974 O O . TYR A 1 118 ? 3.365 6.148 -7.990 1.00 78.56 118 TYR A O 1
ATOM 982 N N . GLY A 1 119 ? 2.658 8.196 -7.385 1.00 75.50 119 GLY A N 1
ATOM 983 C CA . GLY A 1 119 ? 1.853 8.431 -8.586 1.00 75.50 119 GLY A CA 1
ATOM 984 C C . GLY A 1 119 ? 2.671 8.614 -9.865 1.00 75.50 119 GLY A C 1
ATOM 985 O O . GLY A 1 119 ? 2.305 8.100 -10.917 1.00 75.50 119 GLY A O 1
ATOM 986 N N . VAL A 1 120 ? 3.784 9.353 -9.810 1.00 81.44 120 VAL A N 1
ATOM 987 C CA . VAL A 1 120 ? 4.534 9.718 -11.026 1.00 81.44 120 VAL A CA 1
ATOM 988 C C . VAL A 1 120 ? 5.806 8.897 -11.183 1.00 81.44 120 VAL A C 1
ATOM 990 O O . VAL A 1 120 ? 5.973 8.237 -12.207 1.00 81.44 120 VAL A O 1
ATOM 993 N N . LEU A 1 121 ? 6.716 8.924 -10.208 1.00 84.62 121 LEU A N 1
ATOM 994 C CA . LEU A 1 121 ? 8.044 8.319 -10.355 1.00 84.62 121 LEU A CA 1
ATOM 995 C C . LEU A 1 121 ? 7.984 6.792 -10.417 1.00 84.62 121 LEU A C 1
ATOM 997 O O . LEU A 1 121 ? 8.595 6.200 -11.306 1.00 84.62 121 LEU A O 1
ATOM 1001 N N . LEU A 1 122 ? 7.241 6.158 -9.510 1.00 81.81 122 LEU A N 1
ATOM 1002 C CA . LEU A 1 122 ? 7.151 4.699 -9.439 1.00 81.8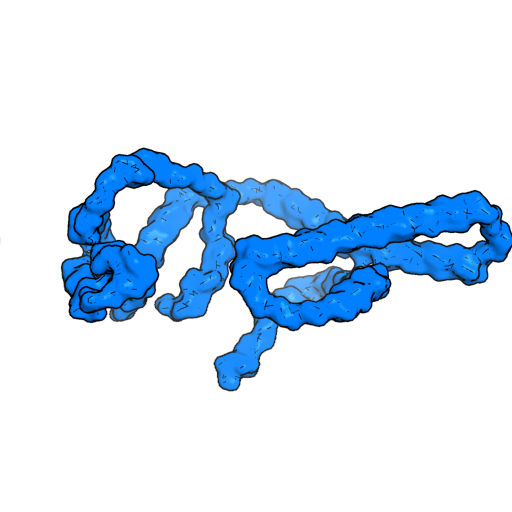1 122 LEU A CA 1
ATOM 1003 C C . LEU A 1 122 ? 6.403 4.117 -10.651 1.00 81.81 122 LEU A C 1
ATOM 1005 O O . LEU A 1 122 ? 6.886 3.172 -11.274 1.00 81.81 122 LEU A O 1
ATOM 1009 N N . CYS A 1 123 ? 5.303 4.758 -11.053 1.00 83.56 123 CYS A N 1
ATOM 1010 C CA . CYS A 1 123 ? 4.575 4.462 -12.288 1.00 83.56 123 CYS A CA 1
ATOM 1011 C C . CYS A 1 123 ? 5.454 4.623 -13.547 1.00 83.56 123 CYS A C 1
ATOM 1013 O O . CYS A 1 123 ? 5.566 3.713 -14.374 1.00 83.56 123 CYS A O 1
ATOM 1015 N N . SER A 1 124 ? 6.146 5.760 -13.680 1.00 86.00 124 SER A N 1
ATOM 1016 C CA . SER A 1 124 ? 6.978 6.047 -14.858 1.00 86.00 124 SER A CA 1
ATOM 1017 C C . SER A 1 124 ? 8.196 5.132 -14.949 1.00 86.00 124 SER A C 1
ATOM 1019 O O . SER A 1 124 ? 8.611 4.786 -16.052 1.00 86.00 124 SER A O 1
ATOM 1021 N N . ALA A 1 125 ? 8.765 4.706 -13.817 1.00 86.56 125 ALA A N 1
ATOM 1022 C CA . ALA A 1 125 ? 9.913 3.805 -13.792 1.00 86.56 125 ALA A CA 1
ATOM 1023 C C . ALA A 1 125 ? 9.594 2.441 -14.427 1.00 86.56 125 ALA A C 1
ATOM 1025 O O . ALA A 1 125 ? 10.405 1.920 -15.194 1.00 86.56 125 ALA A O 1
ATOM 1026 N N . GLY A 1 126 ? 8.412 1.873 -14.157 1.00 85.75 126 GLY A N 1
ATOM 1027 C CA . GLY A 1 126 ? 7.975 0.611 -14.764 1.00 85.75 126 GLY A CA 1
ATOM 1028 C C . GLY A 1 126 ? 7.842 0.715 -16.285 1.00 85.75 126 GLY A C 1
ATOM 1029 O O . GLY A 1 126 ? 8.416 -0.089 -17.024 1.00 85.75 126 GLY A O 1
ATOM 1030 N N . LEU A 1 127 ? 7.154 1.760 -16.756 1.00 89.12 127 LEU A N 1
ATOM 1031 C CA . LEU A 1 127 ? 6.948 2.022 -18.184 1.00 89.12 127 LEU A CA 1
ATOM 1032 C C . LEU A 1 127 ? 8.258 2.339 -18.913 1.00 89.12 127 LEU A C 1
ATOM 1034 O O . LEU A 1 127 ? 8.491 1.830 -20.009 1.00 89.12 127 LEU A O 1
ATOM 1038 N N . PHE A 1 128 ? 9.132 3.139 -18.299 1.00 89.44 128 PHE A N 1
ATOM 1039 C CA . PHE A 1 128 ? 10.437 3.481 -18.856 1.00 89.44 128 PHE A CA 1
ATOM 1040 C C . PHE A 1 128 ? 11.330 2.249 -19.000 1.00 89.44 128 PHE A C 1
ATOM 1042 O O . PHE A 1 128 ? 11.907 2.044 -20.066 1.00 89.44 128 PHE A O 1
ATOM 1049 N N . ASN A 1 129 ? 11.416 1.403 -17.968 1.00 86.75 129 ASN A N 1
ATOM 1050 C CA . ASN A 1 129 ? 12.206 0.175 -18.034 1.00 86.75 129 ASN A CA 1
ATOM 1051 C C . ASN A 1 129 ? 11.692 -0.753 -19.137 1.00 86.75 129 ASN A C 1
ATOM 1053 O O . ASN A 1 129 ? 12.485 -1.228 -19.947 1.00 86.75 129 ASN A O 1
ATOM 1057 N N . PHE A 1 130 ? 10.373 -0.940 -19.231 1.00 87.81 130 PHE A N 1
ATOM 1058 C CA . PHE A 1 130 ? 9.768 -1.740 -20.292 1.00 87.81 130 PHE A CA 1
ATOM 1059 C C . PHE A 1 130 ? 10.080 -1.183 -21.690 1.00 87.81 130 PHE A C 1
ATOM 1061 O O . PHE A 1 130 ? 10.587 -1.905 -22.550 1.00 87.81 130 PHE A O 1
ATOM 1068 N N . ALA A 1 131 ? 9.845 0.114 -21.911 1.00 89.88 131 ALA A N 1
ATOM 1069 C CA . ALA A 1 131 ? 10.123 0.768 -23.188 1.00 89.88 131 ALA A CA 1
ATOM 1070 C C . ALA A 1 131 ? 11.615 0.708 -23.556 1.00 89.88 131 ALA A C 1
ATOM 1072 O O . ALA A 1 131 ? 11.958 0.438 -24.706 1.00 89.88 131 ALA A O 1
ATOM 1073 N N . SER A 1 132 ? 12.501 0.904 -22.577 1.00 87.81 132 SER A N 1
ATOM 1074 C CA . SER A 1 132 ? 13.951 0.809 -22.747 1.00 87.81 132 SER A CA 1
ATOM 1075 C C . SER A 1 132 ? 14.386 -0.606 -23.140 1.00 87.81 132 SER A C 1
ATOM 1077 O O . SER A 1 132 ? 15.136 -0.769 -24.101 1.00 87.81 132 SER A O 1
ATOM 1079 N N . THR A 1 133 ? 13.854 -1.646 -22.486 1.00 85.19 133 THR A N 1
ATOM 1080 C CA . THR A 1 133 ? 14.137 -3.047 -22.843 1.00 85.19 133 THR A CA 1
ATOM 1081 C C . THR A 1 133 ? 13.684 -3.380 -24.265 1.00 85.19 133 THR A C 1
ATOM 1083 O O . THR A 1 133 ? 14.445 -3.979 -25.024 1.00 85.19 133 THR A O 1
ATOM 1086 N N . ILE A 1 134 ? 12.478 -2.962 -24.661 1.00 87.56 134 ILE A N 1
ATOM 1087 C CA . ILE A 1 134 ? 11.972 -3.178 -26.025 1.00 87.56 134 ILE A CA 1
ATOM 1088 C C . ILE A 1 134 ? 12.814 -2.414 -27.053 1.00 87.56 134 ILE A C 1
ATOM 1090 O O . ILE A 1 134 ? 13.191 -2.974 -28.081 1.00 87.56 134 ILE A O 1
ATOM 1094 N N . SER A 1 135 ? 13.158 -1.159 -26.762 1.00 88.50 135 SER A N 1
ATOM 1095 C CA . SER A 1 135 ? 14.028 -0.339 -27.609 1.00 88.50 135 SER A CA 1
ATOM 1096 C C . SER A 1 135 ? 15.387 -1.008 -27.820 1.00 88.50 135 SER A C 1
ATOM 1098 O O . SER A 1 135 ? 15.845 -1.151 -28.954 1.00 88.50 135 SER A O 1
ATOM 1100 N N . MET A 1 136 ? 15.999 -1.509 -26.745 1.00 83.50 136 MET A N 1
ATOM 1101 C CA . MET A 1 136 ? 17.281 -2.201 -26.816 1.00 83.50 136 MET A CA 1
ATOM 1102 C C . MET A 1 136 ? 17.198 -3.502 -27.621 1.00 83.50 136 MET A C 1
ATOM 1104 O O . MET A 1 136 ? 18.095 -3.773 -28.414 1.00 83.50 136 MET A O 1
ATOM 1108 N N . LEU A 1 137 ? 16.115 -4.271 -27.470 1.00 84.31 137 LEU A N 1
ATOM 1109 C CA . LEU A 1 137 ? 15.896 -5.518 -28.207 1.00 84.31 137 LEU A CA 1
ATOM 1110 C C . LEU A 1 137 ? 15.704 -5.288 -29.715 1.00 84.31 137 LEU A C 1
ATOM 1112 O O . LEU A 1 137 ? 16.177 -6.083 -30.524 1.00 84.31 137 LEU A O 1
ATOM 1116 N N . LEU A 1 138 ? 14.985 -4.228 -30.094 1.00 88.00 138 LEU A N 1
ATOM 1117 C CA . LEU A 1 138 ? 14.591 -3.986 -31.484 1.00 88.00 138 LEU A CA 1
ATOM 1118 C C . LEU A 1 138 ? 15.602 -3.140 -32.269 1.00 88.00 138 LEU A C 1
ATOM 1120 O O . LEU A 1 138 ? 15.808 -3.383 -33.459 1.00 88.00 138 LEU A O 1
ATOM 1124 N N . LEU A 1 139 ? 16.203 -2.132 -31.631 1.00 87.31 139 LEU A N 1
ATOM 1125 C CA . LEU A 1 139 ? 17.001 -1.111 -32.319 1.00 87.31 139 LEU A CA 1
ATOM 1126 C C . LEU A 1 139 ? 18.505 -1.363 -32.235 1.00 87.31 139 LEU A C 1
ATOM 1128 O O . LEU A 1 139 ? 19.234 -1.010 -33.163 1.00 87.31 139 LEU A O 1
ATOM 1132 N N . VAL A 1 140 ? 18.989 -1.977 -31.153 1.00 84.50 140 VAL A N 1
ATOM 1133 C CA . VAL A 1 140 ? 20.428 -2.161 -30.941 1.00 84.50 140 VAL A CA 1
ATOM 1134 C C . VAL A 1 140 ? 20.851 -3.540 -31.436 1.00 84.50 140 VAL A C 1
ATOM 1136 O O . VAL A 1 140 ? 20.672 -4.556 -30.770 1.00 84.50 140 VAL A O 1
ATOM 1139 N N . LYS A 1 141 ? 21.453 -3.577 -32.626 1.00 81.75 141 LYS A N 1
ATOM 1140 C CA . LYS A 1 141 ? 22.085 -4.785 -33.175 1.00 81.75 141 LYS A CA 1
ATOM 1141 C C . LYS A 1 141 ? 23.555 -4.830 -32.743 1.00 81.75 141 LYS A C 1
ATOM 1143 O O . LYS A 1 141 ? 24.227 -3.805 -32.782 1.00 81.75 141 LYS A O 1
ATOM 1148 N N . ASN A 1 142 ? 24.056 -6.013 -32.381 1.00 84.81 142 ASN A N 1
ATOM 1149 C CA . ASN A 1 142 ? 25.442 -6.262 -31.942 1.00 84.81 142 ASN A CA 1
ATOM 1150 C C . ASN A 1 142 ? 25.841 -5.566 -30.626 1.00 84.81 142 ASN A C 1
ATOM 1152 O O . ASN A 1 142 ? 26.789 -4.784 -30.574 1.00 84.81 142 ASN A O 1
ATOM 1156 N N . VAL A 1 143 ? 25.133 -5.882 -29.539 1.00 84.75 143 VAL A N 1
ATOM 1157 C CA . VAL A 1 143 ? 25.500 -5.423 -28.191 1.00 84.75 143 VAL A CA 1
ATOM 1158 C C . VAL A 1 143 ? 26.772 -6.149 -27.712 1.00 84.75 143 VAL A C 1
ATOM 1160 O O . VAL A 1 143 ? 26.818 -7.380 -27.773 1.00 84.75 143 VAL A O 1
ATOM 1163 N N . PRO A 1 144 ? 27.798 -5.432 -27.211 1.00 91.56 144 PRO A N 1
ATOM 1164 C CA . PRO A 1 144 ? 28.971 -6.047 -26.597 1.00 91.56 144 PRO A CA 1
ATOM 1165 C C . PRO A 1 144 ? 28.584 -7.001 -25.452 1.00 91.56 144 PRO A C 1
ATOM 1167 O O . PRO A 1 144 ? 27.790 -6.602 -24.594 1.00 91.56 144 PRO A O 1
ATOM 1170 N N . PRO A 1 145 ? 29.192 -8.201 -25.344 1.00 89.88 145 PRO A N 1
ATOM 1171 C CA . PRO A 1 145 ? 28.812 -9.197 -24.336 1.00 89.88 145 PRO A CA 1
ATOM 1172 C C . PRO A 1 145 ? 28.840 -8.664 -22.901 1.00 89.88 145 PRO A C 1
ATOM 1174 O O . PRO A 1 145 ? 27.996 -9.017 -22.084 1.00 89.88 145 PRO A O 1
ATOM 1177 N N . ILE A 1 146 ? 29.783 -7.766 -22.596 1.00 92.69 146 ILE A N 1
ATOM 1178 C CA . ILE A 1 146 ? 29.904 -7.157 -21.269 1.00 92.69 146 ILE A CA 1
ATOM 1179 C C . ILE A 1 146 ? 28.664 -6.346 -20.875 1.00 92.69 146 ILE A C 1
ATOM 1181 O O . ILE A 1 146 ? 28.212 -6.437 -19.738 1.00 92.69 146 ILE A O 1
ATOM 1185 N N . ILE A 1 147 ? 28.068 -5.612 -21.819 1.00 87.81 147 ILE A N 1
ATOM 1186 C CA . ILE A 1 147 ? 26.855 -4.826 -21.574 1.00 87.81 147 ILE A CA 1
ATOM 1187 C C . ILE A 1 147 ? 25.674 -5.769 -21.333 1.00 87.81 147 ILE A C 1
ATOM 1189 O O . ILE A 1 147 ? 24.882 -5.544 -20.420 1.00 87.81 147 ILE A O 1
ATOM 1193 N N . THR A 1 148 ? 25.592 -6.864 -22.090 1.00 85.50 148 THR A N 1
ATOM 1194 C CA . THR A 1 148 ? 24.563 -7.893 -21.907 1.00 85.50 148 THR A CA 1
ATOM 1195 C C . THR A 1 148 ? 24.639 -8.537 -20.519 1.00 85.50 148 THR A C 1
ATOM 1197 O O . THR A 1 148 ? 23.616 -8.655 -19.846 1.00 85.50 148 THR A O 1
ATOM 1200 N N . TYR A 1 149 ? 25.837 -8.886 -20.037 1.00 90.88 149 TYR A N 1
ATOM 1201 C CA . TYR A 1 149 ? 26.004 -9.433 -18.685 1.00 90.88 149 TYR A CA 1
ATOM 1202 C C . TYR A 1 149 ? 25.641 -8.427 -17.590 1.00 90.88 149 TYR A C 1
ATOM 1204 O O . TYR A 1 149 ? 24.986 -8.804 -16.619 1.00 90.88 149 TYR A O 1
ATOM 1212 N N . ILE A 1 150 ? 26.010 -7.152 -17.753 1.00 90.69 150 ILE A N 1
ATOM 1213 C CA . ILE A 1 150 ? 25.611 -6.087 -16.820 1.00 90.69 150 ILE A CA 1
ATOM 1214 C C . ILE A 1 150 ? 24.082 -5.981 -16.759 1.00 90.69 150 ILE A C 1
ATOM 1216 O O . ILE A 1 150 ? 23.515 -5.943 -15.670 1.00 90.69 150 ILE A O 1
ATOM 1220 N N . MET A 1 151 ? 23.403 -5.993 -17.909 1.00 86.69 151 MET A N 1
ATOM 1221 C CA . MET A 1 151 ? 21.940 -5.933 -17.978 1.00 86.69 151 MET A CA 1
ATOM 1222 C C . MET A 1 151 ? 21.272 -7.120 -17.278 1.00 86.69 151 MET A C 1
ATOM 1224 O O . MET A 1 151 ? 20.356 -6.918 -16.484 1.00 86.69 151 MET A O 1
ATOM 1228 N N . TYR A 1 152 ? 21.747 -8.348 -17.512 1.00 88.75 152 TYR A N 1
ATOM 1229 C CA . TYR A 1 152 ? 21.232 -9.525 -16.807 1.00 88.75 152 TYR A CA 1
ATOM 1230 C C . TYR A 1 152 ? 21.504 -9.470 -15.303 1.00 88.75 152 TYR A C 1
ATOM 1232 O O . TYR A 1 152 ? 20.639 -9.858 -14.521 1.00 88.75 152 TYR A O 1
ATOM 1240 N N . GLY A 1 153 ? 22.660 -8.947 -14.887 1.00 91.88 153 GLY A N 1
ATOM 1241 C CA . GLY A 1 153 ? 22.978 -8.730 -13.477 1.00 91.88 153 GLY A CA 1
ATOM 1242 C C . GLY A 1 153 ? 22.019 -7.742 -12.809 1.00 91.88 153 GLY A C 1
ATOM 1243 O O . GLY A 1 153 ? 21.486 -8.033 -11.740 1.00 91.88 153 GLY A O 1
ATOM 1244 N N . LEU A 1 154 ? 21.739 -6.609 -13.459 1.00 90.62 154 LEU A N 1
ATOM 1245 C CA . LEU A 1 154 ? 20.784 -5.613 -12.962 1.00 90.62 154 LEU A CA 1
ATOM 1246 C C . LEU A 1 154 ? 19.350 -6.155 -12.926 1.00 90.62 154 LEU A C 1
ATOM 1248 O O . LEU A 1 154 ? 18.647 -5.947 -11.939 1.00 90.62 154 LEU A O 1
ATOM 1252 N N . PHE A 1 155 ? 18.931 -6.903 -13.951 1.00 87.62 155 PHE A N 1
ATOM 1253 C CA . PHE A 1 155 ? 17.631 -7.576 -13.956 1.00 87.62 155 PHE A CA 1
ATOM 1254 C C . PHE A 1 155 ? 17.526 -8.616 -12.831 1.00 87.62 155 PHE A C 1
ATOM 1256 O O . PHE A 1 155 ? 16.526 -8.666 -12.119 1.00 87.62 155 PHE A O 1
ATOM 1263 N N . GLY A 1 156 ? 18.578 -9.409 -12.611 1.00 91.12 156 GLY A N 1
ATOM 1264 C CA . GLY A 1 156 ? 18.649 -10.358 -11.501 1.00 91.12 156 GLY A CA 1
ATOM 1265 C C . GLY A 1 156 ? 18.555 -9.668 -10.140 1.00 91.12 156 GLY A C 1
ATOM 1266 O O . GLY A 1 156 ? 17.792 -10.109 -9.282 1.00 91.12 156 GLY A O 1
ATOM 1267 N N . LEU A 1 157 ? 19.257 -8.545 -9.960 1.00 92.50 157 LEU A N 1
ATOM 1268 C CA . LEU A 1 157 ? 19.165 -7.729 -8.749 1.00 92.50 157 LEU A CA 1
ATOM 1269 C C . LEU A 1 157 ? 17.739 -7.202 -8.530 1.00 92.50 157 LEU A C 1
ATOM 1271 O O . LEU A 1 157 ? 17.226 -7.263 -7.414 1.00 92.50 157 LEU A O 1
ATOM 1275 N N . GLN A 1 158 ? 17.065 -6.751 -9.588 1.00 89.12 158 GLN A N 1
ATOM 1276 C CA . GLN A 1 158 ? 15.665 -6.337 -9.516 1.00 89.12 158 GLN A CA 1
ATOM 1277 C C . GLN A 1 158 ? 14.748 -7.501 -9.104 1.00 89.12 158 GLN A C 1
ATOM 1279 O O . GLN A 1 158 ? 13.935 -7.352 -8.191 1.00 89.12 158 GLN A O 1
ATOM 1284 N N . MET A 1 159 ? 14.911 -8.688 -9.690 1.00 91.06 159 MET A N 1
ATOM 1285 C CA . MET A 1 159 ? 14.140 -9.872 -9.292 1.00 91.06 159 MET A CA 1
ATOM 1286 C C . MET A 1 159 ? 14.401 -10.278 -7.832 1.00 91.06 159 MET A C 1
ATOM 1288 O O . MET A 1 159 ? 13.472 -10.690 -7.140 1.00 91.06 159 MET A O 1
ATOM 1292 N N . LEU A 1 160 ? 15.624 -10.098 -7.318 1.00 93.81 160 LEU A N 1
ATOM 1293 C CA . LEU A 1 160 ? 15.919 -10.301 -5.894 1.00 93.81 160 LEU A CA 1
ATOM 1294 C C . LEU A 1 160 ? 15.156 -9.320 -4.998 1.00 93.81 160 LEU A C 1
ATOM 1296 O O . LEU A 1 160 ? 14.655 -9.729 -3.954 1.00 93.81 160 LEU A O 1
ATOM 1300 N N . THR A 1 161 ? 15.008 -8.052 -5.397 1.00 90.50 161 THR A N 1
ATOM 1301 C CA . THR A 1 161 ? 14.198 -7.106 -4.609 1.00 90.50 161 THR A CA 1
ATOM 1302 C C . THR A 1 161 ? 12.730 -7.522 -4.543 1.00 90.50 161 THR A C 1
ATOM 1304 O O . THR A 1 161 ? 12.125 -7.452 -3.476 1.00 90.50 161 THR A O 1
ATOM 1307 N N . PHE A 1 162 ? 12.167 -8.051 -5.635 1.00 91.12 162 PHE A N 1
ATOM 1308 C CA . PHE A 1 162 ? 10.814 -8.610 -5.614 1.00 91.12 162 PHE A CA 1
ATOM 1309 C C . PHE A 1 162 ? 10.718 -9.847 -4.721 1.00 91.12 162 PHE A C 1
ATOM 1311 O O . PHE A 1 162 ? 9.734 -9.992 -4.003 1.00 91.12 162 PHE A O 1
ATOM 1318 N N . LEU A 1 163 ? 11.746 -10.700 -4.686 1.00 93.50 163 LEU A N 1
ATOM 1319 C CA . LEU A 1 163 ? 11.748 -11.899 -3.844 1.00 93.50 163 LEU A CA 1
ATOM 1320 C C . LEU A 1 163 ? 11.587 -11.544 -2.359 1.00 93.50 163 LEU A C 1
ATOM 1322 O O . LEU A 1 163 ? 10.879 -12.243 -1.638 1.00 93.50 163 LEU A O 1
ATOM 1326 N N . VAL A 1 164 ? 12.178 -10.430 -1.915 1.00 93.06 164 VAL A N 1
ATOM 1327 C CA . VAL A 1 164 ? 12.018 -9.929 -0.541 1.00 93.06 164 VAL A CA 1
ATOM 1328 C C . VAL A 1 164 ? 10.548 -9.660 -0.210 1.00 93.06 164 VAL A C 1
ATOM 1330 O O . VAL A 1 164 ? 10.103 -10.036 0.870 1.00 93.06 164 VAL A O 1
ATOM 1333 N N . ALA A 1 165 ? 9.770 -9.082 -1.130 1.00 90.06 165 ALA A N 1
ATOM 1334 C CA . ALA A 1 165 ? 8.345 -8.828 -0.902 1.00 90.06 165 ALA A CA 1
ATOM 1335 C C . ALA A 1 165 ? 7.552 -10.131 -0.693 1.00 90.06 165 ALA A C 1
ATOM 1337 O O . ALA A 1 165 ? 6.729 -10.209 0.215 1.00 90.06 165 ALA A O 1
ATOM 1338 N N . PHE A 1 166 ? 7.856 -11.180 -1.462 1.00 90.56 166 PHE A N 1
ATOM 1339 C CA . PHE A 1 166 ? 7.235 -12.500 -1.292 1.00 90.56 166 PHE A CA 1
ATOM 1340 C C . PHE A 1 166 ? 7.654 -13.189 0.016 1.00 90.56 166 PHE A C 1
ATOM 1342 O O . PHE A 1 166 ? 6.854 -13.896 0.625 1.00 90.56 166 PHE A O 1
ATOM 1349 N N . ILE A 1 167 ? 8.894 -12.980 0.472 1.00 90.25 167 ILE A N 1
ATOM 1350 C CA . ILE A 1 167 ? 9.346 -13.458 1.787 1.00 90.25 167 ILE A CA 1
ATOM 1351 C C . ILE A 1 167 ? 8.575 -12.744 2.900 1.00 90.25 167 ILE A C 1
ATOM 1353 O O . ILE A 1 167 ? 8.094 -13.399 3.822 1.00 90.25 167 ILE A O 1
ATOM 1357 N N . ILE A 1 168 ? 8.438 -11.418 2.809 1.00 90.88 168 ILE A N 1
ATOM 1358 C CA . ILE A 1 168 ? 7.682 -10.618 3.779 1.00 90.88 168 ILE A CA 1
ATOM 1359 C C . ILE A 1 168 ? 6.228 -11.095 3.840 1.00 90.88 168 ILE A C 1
ATOM 1361 O O . ILE A 1 168 ? 5.740 -11.357 4.935 1.00 90.88 168 ILE A O 1
ATOM 1365 N N . ASP A 1 169 ? 5.569 -11.281 2.695 1.00 87.25 169 ASP A N 1
ATOM 1366 C CA . ASP A 1 169 ? 4.194 -11.795 2.612 1.00 87.25 169 ASP A CA 1
ATOM 1367 C C . ASP A 1 169 ? 4.049 -13.153 3.325 1.00 87.25 169 ASP A C 1
ATOM 1369 O O . ASP A 1 169 ? 3.201 -13.330 4.201 1.00 87.25 169 ASP A O 1
ATOM 1373 N N . ALA A 1 170 ? 4.976 -14.083 3.067 1.00 85.50 170 ALA A N 1
ATOM 1374 C CA . ALA A 1 170 ? 4.988 -15.393 3.718 1.00 85.50 170 ALA A CA 1
ATOM 1375 C C . ALA A 1 170 ? 5.205 -15.324 5.244 1.00 85.50 170 ALA A C 1
ATOM 1377 O O 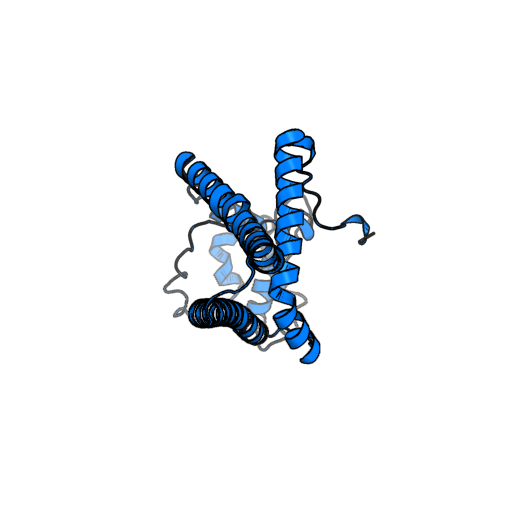. ALA A 1 170 ? 4.685 -16.168 5.980 1.00 85.50 170 ALA A O 1
ATOM 1378 N N . ILE A 1 171 ? 5.979 -14.349 5.733 1.00 89.25 171 ILE A N 1
ATOM 1379 C CA . ILE A 1 171 ? 6.194 -14.127 7.170 1.00 89.25 171 ILE A CA 1
ATOM 1380 C C . ILE A 1 171 ? 4.957 -13.480 7.804 1.00 89.25 171 ILE A C 1
ATOM 1382 O O . ILE A 1 171 ? 4.529 -13.913 8.873 1.00 89.25 171 ILE A O 1
ATOM 1386 N N . ILE A 1 172 ? 4.370 -12.474 7.153 1.00 86.31 172 ILE A N 1
ATOM 1387 C CA . ILE A 1 172 ? 3.224 -11.716 7.669 1.00 86.31 172 ILE A CA 1
ATOM 1388 C C . ILE A 1 172 ? 2.011 -12.624 7.870 1.00 86.31 172 ILE A C 1
ATOM 1390 O O . ILE A 1 172 ? 1.399 -12.574 8.935 1.00 86.31 172 ILE A O 1
ATOM 1394 N N . VAL A 1 173 ? 1.695 -13.502 6.915 1.00 81.94 173 VAL A N 1
ATOM 1395 C CA . VAL A 1 173 ? 0.562 -14.439 7.050 1.00 81.94 173 VAL A CA 1
ATOM 1396 C C . VAL A 1 173 ? 0.725 -15.337 8.284 1.00 81.94 173 VAL A C 1
ATOM 1398 O O . VAL A 1 173 ? -0.238 -15.576 9.014 1.00 81.94 173 VAL A O 1
ATOM 1401 N N . ARG A 1 174 ? 1.960 -15.773 8.580 1.00 80.38 174 ARG A N 1
ATOM 1402 C CA . ARG A 1 174 ? 2.267 -16.549 9.795 1.00 80.38 174 ARG A CA 1
ATOM 1403 C C . ARG A 1 174 ? 2.155 -15.714 11.067 1.00 80.38 174 ARG A C 1
ATOM 1405 O O . ARG A 1 174 ? 1.700 -16.230 12.079 1.00 80.38 174 ARG A O 1
ATOM 1412 N N . LEU A 1 175 ? 2.564 -14.447 11.020 1.00 85.50 175 LEU A N 1
ATOM 1413 C CA . LEU A 1 175 ? 2.506 -13.539 12.166 1.00 85.50 175 LEU A CA 1
ATOM 1414 C C . LEU A 1 175 ? 1.062 -13.173 12.542 1.00 85.50 175 LEU A C 1
ATOM 1416 O O . LEU A 1 175 ? 0.743 -13.096 13.724 1.00 85.50 175 LEU A O 1
ATOM 1420 N N . ILE A 1 176 ? 0.194 -12.967 11.547 1.00 85.44 176 ILE A N 1
ATOM 1421 C CA . ILE A 1 176 ? -1.216 -12.583 11.743 1.00 85.44 176 ILE A CA 1
ATOM 1422 C C . ILE A 1 176 ? -2.106 -13.823 11.998 1.00 85.44 176 ILE A C 1
ATOM 1424 O O . ILE A 1 176 ? -3.288 -13.694 12.301 1.00 85.44 176 ILE A O 1
ATOM 1428 N N . ASN A 1 177 ? -1.540 -15.035 11.945 1.00 81.12 177 ASN A N 1
ATOM 1429 C CA . ASN A 1 177 ? -2.243 -16.307 12.148 1.00 81.12 177 ASN A CA 1
ATOM 1430 C C . ASN A 1 177 ? -3.483 -16.461 11.243 1.00 81.12 177 ASN A C 1
ATOM 1432 O O . ASN A 1 177 ? -4.524 -16.980 11.651 1.00 81.12 177 ASN A O 1
ATOM 1436 N N . VAL A 1 178 ? -3.378 -15.977 10.001 1.00 79.88 178 VAL A N 1
ATOM 1437 C CA . VAL A 1 178 ? -4.435 -16.123 8.996 1.00 79.88 178 VAL A CA 1
ATOM 1438 C C . VAL A 1 178 ? -4.221 -17.443 8.266 1.00 79.88 178 VAL A C 1
ATOM 1440 O O . VAL A 1 178 ? -3.164 -17.688 7.685 1.00 79.88 178 VAL A O 1
ATOM 1443 N N . HIS A 1 179 ? -5.232 -18.308 8.280 1.00 71.06 179 HIS A N 1
ATOM 1444 C CA . HIS A 1 179 ? -5.197 -19.562 7.535 1.00 71.06 179 HIS A CA 1
ATOM 1445 C C . HIS A 1 179 ? -5.534 -19.322 6.059 1.00 71.06 179 HIS A C 1
ATOM 1447 O O . HIS A 1 179 ? -6.689 -19.413 5.651 1.00 71.06 179 HIS A O 1
ATOM 1453 N N . GLU A 1 180 ? -4.516 -19.044 5.246 1.00 72.69 180 GLU A N 1
ATOM 1454 C CA . GLU A 1 180 ? -4.653 -18.979 3.789 1.00 72.69 180 GLU A CA 1
ATOM 1455 C C . GLU A 1 180 ? -4.091 -20.241 3.124 1.00 72.69 180 GLU A C 1
ATOM 1457 O O . GLU A 1 180 ? -2.909 -20.570 3.247 1.00 72.69 180 GLU A O 1
ATOM 1462 N N . PHE A 1 181 ? -4.933 -20.954 2.373 1.00 71.50 181 PHE A N 1
ATOM 1463 C CA . PHE A 1 181 ? -4.493 -22.077 1.548 1.00 71.50 181 PHE A CA 1
ATOM 1464 C C . PHE A 1 181 ? -3.958 -21.561 0.215 1.00 71.50 181 PHE A C 1
ATOM 1466 O O . PHE A 1 181 ? -4.697 -21.367 -0.749 1.00 71.50 181 PHE A O 1
ATOM 1473 N N . ILE A 1 182 ? -2.648 -21.335 0.165 1.00 75.00 182 ILE A N 1
ATOM 1474 C CA . ILE A 1 182 ? -1.968 -20.846 -1.031 1.00 75.00 182 ILE A CA 1
ATOM 1475 C C . ILE A 1 182 ? -1.103 -21.951 -1.630 1.00 75.00 182 ILE A C 1
ATOM 1477 O O . ILE A 1 182 ? -0.157 -22.435 -1.012 1.00 75.00 182 ILE A O 1
ATOM 1481 N N . PHE A 1 183 ? -1.381 -22.306 -2.885 1.00 83.06 183 PHE A N 1
ATOM 1482 C CA . PHE A 1 183 ? -0.519 -23.201 -3.651 1.00 83.06 183 PHE A CA 1
ATOM 1483 C C . PHE A 1 183 ? 0.821 -22.531 -3.982 1.00 83.06 183 PHE A C 1
ATOM 1485 O O . PHE A 1 183 ? 0.861 -21.436 -4.541 1.00 83.06 183 PHE A O 1
ATOM 1492 N N . ILE A 1 184 ? 1.929 -23.233 -3.730 1.00 84.44 184 ILE A N 1
ATOM 1493 C CA . ILE A 1 184 ? 3.298 -22.750 -4.001 1.00 84.44 184 ILE A CA 1
ATOM 1494 C C . ILE A 1 184 ? 3.482 -22.363 -5.476 1.00 84.44 184 ILE A C 1
ATOM 1496 O O . ILE A 1 184 ? 4.114 -21.351 -5.777 1.00 84.44 184 ILE A O 1
ATOM 1500 N N . LEU A 1 185 ? 2.876 -23.118 -6.400 1.00 87.44 185 LEU A N 1
ATOM 1501 C CA . LEU A 1 185 ? 2.954 -22.842 -7.836 1.00 87.44 185 LEU A CA 1
ATOM 1502 C C . LEU A 1 185 ? 2.379 -21.464 -8.198 1.00 87.44 185 LEU A C 1
ATOM 1504 O O . LEU A 1 185 ? 2.939 -20.776 -9.048 1.00 87.44 185 LEU A O 1
ATOM 1508 N N . ARG A 1 186 ? 1.312 -21.028 -7.510 1.00 88.00 186 ARG A N 1
ATOM 1509 C CA . ARG A 1 186 ? 0.744 -19.683 -7.671 1.00 88.00 186 ARG A CA 1
ATOM 1510 C C . ARG A 1 186 ? 1.781 -18.621 -7.325 1.00 88.00 186 ARG A C 1
ATOM 1512 O O . ARG A 1 186 ? 1.917 -17.658 -8.064 1.00 88.00 186 ARG A O 1
ATOM 1519 N N . ASN A 1 187 ? 2.518 -18.799 -6.229 1.00 87.50 187 ASN A N 1
ATOM 1520 C CA . ASN A 1 187 ? 3.528 -17.832 -5.795 1.00 87.50 187 ASN A CA 1
ATOM 1521 C C . ASN A 1 187 ? 4.735 -17.798 -6.739 1.00 87.50 187 ASN A C 1
ATOM 1523 O O . ASN A 1 187 ? 5.229 -16.715 -7.028 1.00 87.50 187 ASN A O 1
ATOM 1527 N N . ILE A 1 188 ? 5.162 -18.945 -7.278 1.00 90.31 188 ILE A N 1
ATOM 1528 C CA . ILE A 1 188 ? 6.220 -18.993 -8.302 1.00 90.31 188 ILE A CA 1
ATOM 1529 C C . ILE A 1 188 ? 5.768 -18.267 -9.573 1.00 90.31 188 ILE A C 1
ATOM 1531 O O . ILE A 1 188 ? 6.494 -17.419 -10.089 1.00 90.31 188 ILE A O 1
ATOM 1535 N N . PHE A 1 189 ? 4.561 -18.567 -10.061 1.00 92.88 189 PHE A N 1
ATOM 1536 C CA . PHE A 1 189 ? 4.003 -17.892 -11.231 1.00 92.88 189 PHE A CA 1
ATOM 1537 C C . PHE A 1 189 ? 3.875 -16.386 -10.990 1.00 92.88 189 PHE A C 1
ATOM 1539 O O . PHE A 1 189 ? 4.315 -15.592 -11.818 1.00 92.88 189 PHE A O 1
ATOM 1546 N N . HIS A 1 190 ? 3.347 -15.995 -9.829 1.00 89.81 190 HIS A N 1
ATOM 1547 C CA . HIS A 1 190 ? 3.190 -14.597 -9.455 1.00 89.81 190 HIS A CA 1
ATOM 1548 C C . HIS A 1 190 ? 4.546 -13.883 -9.424 1.00 89.81 190 HIS A C 1
ATOM 1550 O O . HIS A 1 190 ? 4.689 -12.844 -10.062 1.00 89.81 190 HIS A O 1
ATOM 1556 N N . PHE A 1 191 ? 5.564 -14.494 -8.810 1.00 92.69 191 PHE A N 1
ATOM 1557 C CA . PHE A 1 191 ? 6.921 -13.957 -8.762 1.00 92.69 191 PHE A CA 1
ATOM 1558 C C . PHE A 1 191 ? 7.509 -13.731 -10.160 1.00 92.69 191 PHE A C 1
ATOM 1560 O O . PHE A 1 191 ? 7.958 -12.624 -10.458 1.00 92.69 191 PHE A O 1
ATOM 1567 N N . ILE A 1 192 ? 7.438 -14.728 -11.047 1.00 91.88 192 ILE A N 1
ATOM 1568 C CA . ILE A 1 192 ? 7.928 -14.611 -12.432 1.00 91.88 192 ILE A CA 1
ATOM 1569 C C . ILE A 1 192 ? 7.141 -13.546 -13.207 1.00 91.88 192 ILE A C 1
ATOM 1571 O O . ILE A 1 192 ? 7.715 -12.795 -13.992 1.00 91.88 192 ILE A O 1
ATOM 1575 N N . SER A 1 193 ? 5.832 -13.452 -12.971 1.00 92.81 193 SER A N 1
ATOM 1576 C CA . SER A 1 193 ? 4.961 -12.478 -13.630 1.00 92.81 193 SER A CA 1
ATOM 1577 C C . SER A 1 193 ? 5.102 -11.048 -13.093 1.00 92.81 193 SER A C 1
ATOM 1579 O O . SER A 1 193 ? 4.607 -10.125 -13.738 1.00 92.81 193 SER A O 1
ATOM 1581 N N . THR A 1 194 ? 5.793 -10.838 -11.962 1.00 91.19 194 THR A N 1
ATOM 1582 C CA . THR A 1 194 ? 5.891 -9.537 -11.269 1.00 91.19 194 THR A CA 1
ATOM 1583 C C . THR A 1 194 ? 6.243 -8.371 -12.198 1.00 91.19 194 THR A C 1
ATOM 1585 O O . THR A 1 194 ? 5.546 -7.360 -12.137 1.00 91.19 194 THR A O 1
ATOM 1588 N N . PRO A 1 195 ? 7.237 -8.468 -13.107 1.00 88.81 195 PRO A N 1
ATOM 1589 C CA . PRO A 1 195 ? 7.546 -7.360 -14.011 1.00 88.81 195 PRO A CA 1
ATOM 1590 C C . PRO A 1 195 ? 6.366 -6.976 -14.916 1.00 88.81 195 PRO A C 1
ATOM 1592 O O . PRO A 1 195 ? 6.100 -5.794 -15.113 1.00 88.81 195 PRO A O 1
ATOM 1595 N N . PHE A 1 196 ? 5.621 -7.958 -15.428 1.00 90.06 196 PHE A N 1
ATOM 1596 C CA . PHE A 1 196 ? 4.454 -7.723 -16.285 1.00 90.06 196 PHE A CA 1
ATOM 1597 C C . PHE A 1 196 ? 3.277 -7.154 -15.498 1.00 90.06 196 PHE A C 1
ATOM 1599 O O . PHE A 1 196 ? 2.609 -6.230 -15.959 1.00 90.06 196 PHE A O 1
ATOM 1606 N N . VAL A 1 197 ? 3.052 -7.687 -14.297 1.00 90.19 197 VAL A N 1
ATOM 1607 C CA . VAL A 1 197 ? 2.017 -7.207 -13.380 1.00 90.19 197 VAL A CA 1
ATOM 1608 C C . VAL A 1 197 ? 2.275 -5.744 -13.028 1.00 90.19 197 VAL A C 1
ATOM 1610 O O . VAL A 1 197 ? 1.367 -4.927 -13.138 1.00 90.19 197 VAL A O 1
ATOM 1613 N N . LEU A 1 198 ? 3.517 -5.379 -12.699 1.00 88.94 198 LEU A N 1
ATOM 1614 C CA . LEU A 1 198 ? 3.880 -3.995 -12.389 1.00 88.94 198 LEU A CA 1
ATOM 1615 C C . LEU A 1 198 ? 3.676 -3.052 -13.576 1.00 88.94 198 LEU A C 1
ATOM 1617 O O . LEU A 1 198 ? 3.136 -1.970 -13.382 1.00 88.94 198 LEU A O 1
ATOM 1621 N N . VAL A 1 199 ? 4.023 -3.463 -14.801 1.00 90.56 199 VAL A N 1
ATOM 1622 C CA . VAL A 1 199 ? 3.733 -2.660 -16.004 1.00 90.56 199 VAL A CA 1
ATOM 1623 C C . VAL A 1 199 ? 2.226 -2.454 -16.179 1.00 90.56 199 VAL A C 1
ATOM 1625 O O . VAL A 1 199 ? 1.792 -1.337 -16.454 1.00 90.56 199 VAL A O 1
ATOM 1628 N N . ALA A 1 200 ? 1.416 -3.498 -15.982 1.00 91.25 200 ALA A N 1
ATOM 1629 C CA . ALA A 1 200 ? -0.039 -3.382 -16.049 1.00 91.25 200 ALA A CA 1
ATOM 1630 C C . ALA A 1 200 ? -0.584 -2.419 -14.980 1.00 91.25 200 ALA A C 1
ATOM 1632 O O . ALA A 1 200 ? -1.406 -1.560 -15.298 1.00 91.25 200 ALA A O 1
ATOM 1633 N N . TYR A 1 201 ? -0.084 -2.501 -13.742 1.00 89.44 201 TYR A N 1
ATOM 1634 C CA . TYR A 1 201 ? -0.420 -1.546 -12.684 1.00 89.44 201 TYR A CA 1
ATOM 1635 C C . TYR A 1 201 ? -0.031 -0.112 -13.057 1.00 89.44 201 TYR A C 1
ATOM 1637 O O . TYR A 1 201 ? -0.856 0.784 -12.900 1.00 89.44 201 TYR A O 1
ATOM 1645 N N . SER A 1 202 ? 1.162 0.111 -13.620 1.00 90.69 202 SER A N 1
ATOM 1646 C CA . SER A 1 202 ? 1.585 1.441 -14.077 1.00 90.69 202 SER A CA 1
ATOM 1647 C C . SER A 1 202 ? 0.677 1.995 -15.182 1.00 90.69 202 SER A C 1
ATOM 1649 O O . SER A 1 202 ? 0.384 3.186 -15.198 1.00 90.69 202 SER A O 1
ATOM 1651 N N . LEU A 1 203 ? 0.167 1.155 -16.089 1.00 90.12 203 LEU A N 1
ATOM 1652 C CA . LEU A 1 203 ? -0.798 1.590 -17.108 1.00 90.12 203 LEU A CA 1
ATOM 1653 C C . LEU A 1 203 ? -2.145 1.993 -16.498 1.00 90.12 203 LEU A C 1
ATOM 1655 O O . LEU A 1 203 ? -2.707 3.020 -16.878 1.00 90.12 203 LEU A O 1
ATOM 1659 N N . VAL A 1 204 ? -2.657 1.200 -15.551 1.00 89.81 204 VAL A N 1
ATOM 1660 C CA . VAL A 1 204 ? -3.904 1.509 -14.834 1.00 89.81 204 VAL A CA 1
ATOM 1661 C C . VAL A 1 204 ? -3.760 2.808 -14.042 1.00 89.81 204 VAL A C 1
ATOM 1663 O O . VAL A 1 204 ? -4.654 3.651 -14.072 1.00 89.81 204 VAL A O 1
ATOM 1666 N N . GLU A 1 205 ? -2.627 3.001 -13.373 1.00 87.38 205 GLU A N 1
ATOM 1667 C CA . GLU A 1 205 ? -2.334 4.215 -12.616 1.00 87.38 205 GLU A CA 1
ATOM 1668 C C . GLU A 1 205 ? -2.191 5.442 -13.523 1.00 87.38 205 GLU A C 1
ATOM 1670 O O . GLU A 1 205 ? -2.790 6.480 -13.244 1.00 87.38 205 GLU A O 1
ATOM 1675 N N . LEU A 1 206 ? -1.483 5.324 -14.651 1.00 87.56 206 LEU A N 1
ATOM 1676 C CA . LEU A 1 206 ? -1.377 6.399 -15.638 1.00 87.56 206 LEU A CA 1
ATOM 1677 C C . LEU A 1 206 ? -2.755 6.796 -16.184 1.00 87.56 206 LEU A C 1
ATOM 1679 O O . LEU A 1 206 ? -3.054 7.986 -16.301 1.00 87.56 206 LEU A O 1
ATOM 1683 N N . TYR A 1 207 ? -3.606 5.810 -16.481 1.00 88.25 207 TYR A N 1
ATOM 1684 C CA . TYR A 1 207 ? -4.985 6.054 -16.895 1.00 88.25 207 TYR A CA 1
ATOM 1685 C C . TYR A 1 207 ? -5.772 6.797 -15.807 1.00 88.25 207 TYR A C 1
ATOM 1687 O O . TYR A 1 207 ? -6.399 7.815 -16.096 1.00 88.25 207 TYR A O 1
ATOM 1695 N N . ALA A 1 208 ? -5.692 6.342 -14.553 1.00 85.69 208 ALA A N 1
ATOM 1696 C CA . ALA A 1 208 ? -6.395 6.959 -13.432 1.00 85.69 208 ALA A CA 1
ATOM 1697 C C . ALA A 1 208 ? -5.926 8.402 -13.172 1.00 85.69 208 ALA A C 1
ATOM 1699 O O . ALA A 1 208 ? -6.746 9.296 -12.965 1.00 85.69 208 ALA A O 1
ATOM 1700 N N . LEU A 1 209 ? -4.617 8.661 -13.231 1.00 84.69 209 LEU A N 1
ATOM 1701 C CA . LEU A 1 209 ? -4.062 10.008 -13.091 1.00 84.69 209 LEU A CA 1
ATOM 1702 C C . LEU A 1 209 ? -4.530 10.924 -14.219 1.00 84.69 209 LEU A C 1
ATOM 1704 O O . LEU A 1 209 ? -4.949 12.050 -13.957 1.00 84.69 209 LEU A O 1
ATOM 1708 N N . HIS A 1 210 ? -4.510 10.441 -15.459 1.00 86.31 210 HIS A N 1
ATOM 1709 C CA . HIS A 1 210 ? -4.998 11.197 -16.607 1.00 86.31 210 HIS A CA 1
ATOM 1710 C C . HIS A 1 210 ? -6.495 11.521 -16.477 1.00 86.31 210 HIS A C 1
ATOM 1712 O O . HIS A 1 210 ? -6.915 12.655 -16.710 1.00 86.31 210 HIS A O 1
ATOM 1718 N N . GLU A 1 211 ? -7.297 10.554 -16.030 1.00 87.62 211 GLU A N 1
ATOM 1719 C CA . GLU A 1 211 ? -8.722 10.738 -15.765 1.00 87.62 211 GLU A CA 1
ATOM 1720 C C . GLU A 1 211 ? -8.965 11.804 -14.681 1.00 87.62 211 GLU A C 1
ATOM 1722 O O . GLU A 1 211 ? -9.793 12.700 -14.862 1.00 87.62 211 GLU A O 1
ATOM 1727 N N . VAL A 1 212 ? -8.201 11.778 -13.585 1.00 86.06 212 VAL A N 1
ATOM 1728 C CA . VAL A 1 212 ? -8.283 12.783 -12.512 1.00 86.06 212 VAL A CA 1
ATOM 1729 C C . VAL A 1 212 ? -7.830 14.164 -12.989 1.00 86.06 212 VAL A C 1
ATOM 1731 O O . VAL A 1 212 ? -8.456 15.158 -12.628 1.00 86.06 212 VAL A O 1
ATOM 1734 N N . VAL A 1 213 ? -6.786 14.258 -13.816 1.00 86.88 213 VAL A N 1
ATOM 1735 C CA . VAL A 1 213 ? -6.310 15.540 -14.363 1.00 86.88 213 VAL A CA 1
ATOM 1736 C C . VAL A 1 213 ? -7.361 16.182 -15.273 1.00 86.88 213 VAL A C 1
ATOM 1738 O O . VAL A 1 213 ? -7.571 17.391 -15.193 1.00 86.88 213 VAL A O 1
ATOM 1741 N N . ILE A 1 214 ? -8.057 15.394 -16.100 1.00 90.31 214 ILE A N 1
ATOM 1742 C CA . ILE A 1 214 ? -9.058 15.913 -17.047 1.00 90.31 214 ILE A CA 1
ATOM 1743 C C . ILE A 1 214 ? -10.399 16.195 -16.368 1.00 90.31 214 ILE A C 1
ATOM 1745 O O . ILE A 1 214 ? -10.990 17.260 -16.554 1.00 90.31 214 ILE A O 1
ATOM 1749 N N . PHE A 1 215 ? -10.916 15.237 -15.602 1.00 88.25 215 PHE A N 1
ATOM 1750 C CA . PHE A 1 215 ? -12.280 15.299 -15.072 1.00 88.25 215 PHE A CA 1
ATOM 1751 C C . PHE A 1 215 ? -12.339 15.795 -13.621 1.00 88.25 215 PHE A C 1
ATOM 1753 O O . PHE A 1 215 ? -13.425 16.081 -13.097 1.00 88.25 215 PHE A O 1
ATOM 1760 N N . GLY A 1 216 ? -11.183 15.949 -12.973 1.00 82.62 216 GLY A N 1
ATOM 1761 C CA . GLY A 1 216 ? -11.055 16.475 -11.622 1.00 82.62 216 GLY A CA 1
ATOM 1762 C C . GLY A 1 216 ? -11.818 15.642 -10.597 1.00 82.62 216 GLY A C 1
ATOM 1763 O O . GLY A 1 216 ? -11.970 14.427 -10.697 1.00 82.62 216 GLY A O 1
ATOM 1764 N N . LYS A 1 217 ? -12.391 16.321 -9.603 1.00 77.69 217 LYS A N 1
ATOM 1765 C CA . LYS A 1 217 ? -13.125 15.682 -8.500 1.00 77.69 217 LYS A CA 1
ATOM 1766 C C . LYS A 1 217 ? -14.329 14.836 -8.949 1.00 77.69 217 LYS A C 1
ATOM 1768 O O . LYS A 1 217 ? -14.801 14.009 -8.174 1.00 77.69 217 LYS A O 1
ATOM 1773 N N . LYS A 1 218 ? -14.841 15.016 -10.175 1.00 76.62 218 LYS A N 1
ATOM 1774 C CA . LYS A 1 218 ? -16.024 14.290 -10.674 1.00 76.62 218 LYS A CA 1
ATOM 1775 C C . LYS A 1 218 ? -15.797 12.776 -10.777 1.00 76.62 218 LYS A C 1
ATOM 1777 O O . LYS A 1 218 ? -16.761 12.021 -10.663 1.00 76.62 218 LYS A O 1
ATOM 1782 N N . VAL A 1 219 ? -14.547 12.346 -10.960 1.00 75.44 219 VAL A N 1
ATOM 1783 C CA . VAL A 1 219 ? -14.165 10.926 -11.079 1.00 75.44 219 VAL A CA 1
ATOM 1784 C C . VAL A 1 219 ? -13.665 10.322 -9.768 1.00 75.44 219 VAL A C 1
ATOM 1786 O O . VAL A 1 219 ? -13.664 9.105 -9.618 1.00 75.44 219 VAL A O 1
ATOM 1789 N N . CYS A 1 220 ? -13.359 11.151 -8.764 1.00 69.12 220 CYS A N 1
ATOM 1790 C CA . CYS A 1 220 ? -13.016 10.723 -7.406 1.00 69.12 220 CYS A CA 1
ATOM 1791 C C . CYS A 1 220 ? -14.262 10.243 -6.637 1.00 69.12 220 CYS A C 1
ATOM 1793 O O . CYS A 1 220 ? -14.666 10.813 -5.617 1.00 69.12 220 CYS A O 1
ATOM 1795 N N . LYS A 1 221 ? -14.909 9.192 -7.143 1.00 63.97 221 LYS A N 1
ATOM 1796 C CA . LYS A 1 221 ? -16.019 8.519 -6.474 1.00 63.97 221 LYS A CA 1
ATOM 1797 C C . LYS A 1 221 ? -15.440 7.685 -5.337 1.00 63.97 221 LYS A C 1
ATOM 1799 O O . LYS A 1 221 ? -14.789 6.677 -5.573 1.00 63.97 221 LYS A O 1
ATOM 1804 N N . HIS A 1 222 ? -15.709 8.078 -4.096 1.00 56.22 222 HIS A N 1
ATOM 1805 C CA . HIS A 1 222 ? -15.377 7.289 -2.903 1.00 56.22 222 HIS A CA 1
ATOM 1806 C C . HIS A 1 222 ? -16.393 6.145 -2.729 1.00 56.22 222 HIS A C 1
ATOM 1808 O O . HIS A 1 222 ? -17.023 5.990 -1.685 1.00 56.22 222 HIS A O 1
ATOM 1814 N N . GLY A 1 223 ? -16.628 5.382 -3.797 1.00 50.06 223 GLY A N 1
ATOM 1815 C CA . GLY A 1 223 ? -17.422 4.168 -3.736 1.00 50.06 223 GLY A CA 1
ATOM 1816 C C . GLY A 1 223 ? -16.525 3.058 -3.225 1.00 50.06 223 GLY A C 1
ATOM 1817 O O . GLY A 1 223 ? -15.738 2.519 -3.995 1.00 50.06 223 GLY A O 1
ATOM 1818 N N . ALA A 1 224 ? -16.605 2.733 -1.933 1.00 45.97 224 ALA A N 1
ATOM 1819 C CA . ALA A 1 224 ? -15.975 1.512 -1.443 1.00 45.97 224 ALA A CA 1
ATOM 1820 C C . ALA A 1 224 ? -16.480 0.329 -2.284 1.00 45.97 224 ALA A C 1
ATOM 1822 O O . ALA A 1 224 ? -17.678 0.263 -2.580 1.00 45.97 224 ALA A O 1
ATOM 1823 N N . SER A 1 225 ? -15.545 -0.542 -2.671 1.00 42.56 225 SER A N 1
ATOM 1824 C CA . SER A 1 225 ? -15.744 -1.766 -3.454 1.00 42.56 225 SER A CA 1
ATOM 1825 C C . SER A 1 225 ? -17.153 -2.352 -3.290 1.00 42.56 225 SER A C 1
ATOM 1827 O O . SER A 1 225 ? -17.524 -2.772 -2.198 1.00 42.56 225 SER A O 1
ATOM 1829 N N . ALA A 1 226 ? -17.947 -2.292 -4.364 1.00 41.56 226 ALA A N 1
ATOM 1830 C CA . ALA A 1 226 ? -19.187 -3.041 -4.587 1.00 41.56 226 ALA A CA 1
ATOM 1831 C C . ALA A 1 226 ? -20.064 -3.342 -3.341 1.00 41.56 226 ALA A C 1
ATOM 1833 O O . ALA A 1 226 ? -20.416 -4.492 -3.084 1.00 41.56 226 ALA A O 1
ATOM 1834 N N . LYS A 1 227 ? -20.491 -2.319 -2.582 1.00 49.03 227 LYS A N 1
ATOM 1835 C CA . LYS A 1 227 ? -21.451 -2.483 -1.458 1.00 49.03 227 LYS A CA 1
ATOM 1836 C C . LYS A 1 227 ? -22.808 -3.076 -1.871 1.00 49.03 227 LYS A C 1
ATOM 1838 O O . LYS A 1 227 ? -23.573 -3.539 -1.037 1.00 49.03 227 LYS A O 1
ATOM 1843 N N . ASN A 1 228 ? -23.103 -3.056 -3.161 1.00 50.38 228 ASN A N 1
ATOM 1844 C CA . ASN A 1 228 ? -24.305 -3.578 -3.799 1.00 50.38 228 ASN A CA 1
ATOM 1845 C C . ASN A 1 228 ? -24.356 -5.118 -3.879 1.00 50.38 228 ASN A C 1
ATOM 1847 O O . ASN A 1 228 ? -25.356 -5.646 -4.349 1.00 50.38 228 ASN A O 1
ATOM 1851 N N . VAL A 1 229 ? -23.325 -5.830 -3.409 1.00 52.78 229 VAL A N 1
ATOM 1852 C CA . VAL A 1 229 ? -23.311 -7.305 -3.297 1.00 52.78 229 VAL A CA 1
ATOM 1853 C C . VAL A 1 229 ? -23.733 -7.782 -1.892 1.00 52.78 229 VAL A C 1
ATOM 1855 O O . VAL A 1 229 ? -23.801 -8.976 -1.637 1.00 52.78 229 VAL A O 1
ATOM 1858 N N . LEU A 1 230 ? -24.025 -6.860 -0.965 1.00 44.50 230 LEU A N 1
ATOM 1859 C CA . LEU A 1 230 ? -24.421 -7.166 0.420 1.00 44.50 230 LEU A CA 1
ATOM 1860 C C . LEU A 1 230 ? -25.928 -6.997 0.694 1.00 44.50 230 LEU A C 1
ATOM 1862 O O . LEU A 1 230 ? -26.320 -6.945 1.859 1.00 44.50 230 LEU A O 1
ATOM 1866 N N . ASN A 1 231 ? -26.754 -6.910 -0.353 1.00 36.59 231 ASN A N 1
ATOM 1867 C CA . ASN A 1 231 ? -28.216 -6.910 -0.244 1.00 36.59 231 ASN A CA 1
ATOM 1868 C C . ASN A 1 231 ? -28.795 -8.220 -0.769 1.00 36.59 231 ASN A C 1
ATOM 1870 O O . ASN A 1 231 ? -28.395 -8.609 -1.890 1.00 36.59 231 ASN A O 1
#

Organism: NCBI:txid433720